Protein AF-A0A176S0H0-F1 (afdb_monomer_lite)

Foldseek 3Di:
DLDPLPPPDPPDDPVNSVVSVVVVVVVVVVVVVVVVVVVVVVVVVVVVVVVVPQQWEQDPVCAIEGNDNDAPDSYHYDAKDADDDFDPDPDDPDTQHAAWIQGDQDPVQWGFIFHFHDDPDPPDDWGTQWTFTFNPDFTKGWIWGTDPPPIDTQWIQGSVGAIEGNDPDGPDNYHYPQAWPDDPDDDDTFDDPDPDDDGDDDDDDPDPDQDWDWDWDDDPPDTPDTGTDD

pLDDT: mean 72.23, std 16.96, range [39.84, 97.06]

Sequence (230 aa):
MAASCFPPAKGQTPLDVLECLQSVLDTQQKQIDSQQKRIAELEKENQALQQKMTALTVSREGNVGIGTTKPKAKLDVVGTVQVGKTRPTTKAGSQDYEGLSIKRRDNSGRQGIFFSSDEDDSQNEYWENMLIYNSGGGSNITFVNGHPPWESEKMRITASGNVGIGTTSPKAKLHVQGGSIGSRSNGLTIQGAGTSAKCTLYVGHDGAGCTDGGTRLYTGKSLALCVICD

Radius of gyration: 38.82 Å; chains: 1; bounding box: 80×49×125 Å

Structure (mmCIF, N/CA/C/O backbone):
data_AF-A0A176S0H0-F1
#
_entry.id   AF-A0A176S0H0-F1
#
loop_
_atom_site.group_PDB
_atom_site.id
_atom_site.type_symbol
_atom_site.label_atom_id
_atom_site.label_alt_id
_atom_site.label_comp_id
_atom_site.label_asym_id
_atom_site.label_entity_id
_atom_site.label_seq_id
_atom_site.pdbx_PDB_ins_code
_atom_site.Cartn_x
_atom_site.Cartn_y
_atom_site.Cartn_z
_atom_site.occupancy
_atom_site.B_iso_or_equiv
_atom_site.auth_seq_id
_atom_site.auth_comp_id
_atom_site.auth_asym_id
_atom_site.auth_atom_id
_atom_site.pdbx_PDB_model_num
ATOM 1 N N . MET A 1 1 ? -31.254 -1.426 59.693 1.00 44.19 1 MET A N 1
ATOM 2 C CA . MET A 1 1 ? -30.477 -2.154 60.717 1.00 44.19 1 MET A CA 1
ATOM 3 C C . MET A 1 1 ? -31.189 -3.473 60.932 1.00 44.19 1 MET A C 1
ATOM 5 O O . MET A 1 1 ? -32.344 -3.441 61.332 1.00 44.19 1 MET A O 1
ATOM 9 N N . ALA A 1 2 ? -30.587 -4.593 60.525 1.00 45.84 2 ALA A N 1
ATOM 10 C CA . ALA A 1 2 ? -31.196 -5.907 60.712 1.00 45.84 2 ALA A CA 1
ATOM 11 C C . ALA A 1 2 ? -31.261 -6.183 62.218 1.00 45.84 2 ALA A C 1
ATOM 13 O O . ALA A 1 2 ? -30.220 -6.203 62.875 1.00 45.84 2 ALA A O 1
ATOM 14 N N . ALA A 1 3 ? -32.467 -6.318 62.769 1.00 56.09 3 ALA A N 1
ATOM 15 C CA . ALA A 1 3 ? -32.626 -6.831 64.119 1.00 56.09 3 ALA A CA 1
ATOM 16 C C . ALA A 1 3 ? -32.016 -8.236 64.128 1.00 56.09 3 ALA A C 1
ATOM 18 O O . ALA A 1 3 ? -32.396 -9.079 63.315 1.00 56.09 3 ALA A O 1
ATOM 19 N N . SER A 1 4 ? -31.012 -8.474 64.969 1.00 64.50 4 SER A N 1
ATOM 20 C CA . SER A 1 4 ? -30.446 -9.807 65.104 1.00 64.50 4 SER A CA 1
ATOM 21 C C . SER A 1 4 ? -31.546 -10.704 65.667 1.00 64.50 4 SER A C 1
ATOM 23 O O . SER A 1 4 ? -31.876 -10.599 66.845 1.00 64.50 4 SER A O 1
ATOM 25 N N . CYS A 1 5 ? -32.104 -11.601 64.848 1.00 64.94 5 CYS A N 1
ATOM 26 C CA . CYS A 1 5 ? -33.058 -12.632 65.289 1.00 64.94 5 CYS A CA 1
ATOM 27 C C . CYS A 1 5 ? -32.447 -13.613 66.311 1.00 64.94 5 CYS A C 1
ATOM 29 O O . CYS A 1 5 ? -33.077 -14.595 66.696 1.00 64.94 5 CYS A O 1
ATOM 31 N N . PHE A 1 6 ? -31.200 -13.368 66.722 1.00 66.81 6 PHE A N 1
ATOM 32 C CA . PHE A 1 6 ? -30.458 -14.145 67.684 1.00 66.81 6 PHE A CA 1
ATOM 33 C C . PHE A 1 6 ? -29.612 -13.236 68.593 1.00 66.81 6 PHE A C 1
ATOM 35 O O . PHE A 1 6 ? -28.925 -12.353 68.071 1.00 66.81 6 PHE A O 1
ATOM 42 N N . PRO A 1 7 ? -29.597 -13.467 69.921 1.00 67.25 7 PRO A N 1
ATOM 43 C CA . PRO A 1 7 ? -30.412 -14.444 70.657 1.00 67.25 7 PRO A CA 1
ATOM 44 C C . PRO A 1 7 ? -31.890 -14.003 70.804 1.00 67.25 7 PRO A C 1
ATOM 46 O O . PRO A 1 7 ? -32.157 -12.800 70.775 1.00 67.25 7 PRO A O 1
ATOM 49 N N . PRO A 1 8 ? -32.849 -14.939 70.982 1.00 66.69 8 PRO A N 1
ATOM 50 C CA . PRO A 1 8 ? -34.260 -14.601 71.182 1.00 66.69 8 PRO A CA 1
ATOM 51 C C . PRO A 1 8 ? -34.445 -13.743 72.439 1.00 66.69 8 PRO A C 1
ATOM 53 O O . PRO A 1 8 ? -33.886 -14.041 73.499 1.00 66.69 8 PRO A O 1
ATOM 56 N N . ALA A 1 9 ? -35.242 -12.684 72.344 1.00 74.31 9 ALA A N 1
ATOM 57 C CA . ALA A 1 9 ? -35.591 -11.854 73.490 1.00 74.31 9 ALA A CA 1
ATOM 58 C C . ALA A 1 9 ? -36.465 -12.642 74.489 1.00 74.31 9 ALA A C 1
ATOM 60 O O . ALA A 1 9 ? -37.257 -13.506 74.104 1.00 74.31 9 ALA A O 1
ATOM 61 N N . LYS A 1 10 ? -36.351 -12.343 75.795 1.00 64.06 10 LYS A N 1
ATOM 62 C CA . LYS A 1 10 ? -37.184 -12.974 76.839 1.00 64.06 10 LYS A CA 1
ATOM 63 C C . LYS A 1 10 ? -38.674 -12.777 76.517 1.00 64.06 10 LYS A C 1
ATOM 65 O O . LYS A 1 10 ? -39.142 -11.645 76.514 1.00 64.06 10 LYS A O 1
ATOM 70 N N . GLY A 1 11 ? -39.398 -13.879 76.302 1.00 70.56 11 GLY A N 1
ATOM 71 C CA . GLY A 1 11 ? -40.841 -13.884 76.023 1.00 70.56 11 GLY A CA 1
ATOM 72 C C . GLY A 1 11 ? -41.240 -14.048 74.549 1.00 70.56 11 GLY A C 1
ATOM 73 O O . GLY A 1 11 ? -42.434 -14.080 74.279 1.00 70.56 11 GLY A O 1
ATOM 74 N N . GLN A 1 12 ? -40.292 -14.177 73.610 1.00 71.31 12 GLN A N 1
ATOM 75 C CA . GLN A 1 12 ? -40.606 -14.498 72.209 1.00 71.31 12 GLN A CA 1
ATOM 76 C C . GLN A 1 12 ? -41.092 -15.943 72.055 1.00 71.31 12 GLN A C 1
ATOM 78 O O . GLN A 1 12 ? -40.480 -16.877 72.581 1.00 71.31 12 GLN A O 1
ATOM 83 N N . THR A 1 13 ? -42.180 -16.129 71.310 1.00 80.88 13 THR A N 1
ATOM 84 C CA . THR A 1 13 ? -42.686 -17.458 70.960 1.00 80.88 13 THR A CA 1
ATOM 85 C C . THR A 1 13 ? -41.852 -18.069 69.822 1.00 80.88 13 THR A C 1
ATOM 87 O O . THR A 1 13 ? -41.219 -17.339 69.055 1.00 80.88 13 THR A O 1
ATOM 90 N N . PRO A 1 14 ? -41.842 -19.405 69.653 1.00 79.88 14 PRO A N 1
ATOM 91 C CA . PRO A 1 14 ? -41.166 -20.046 68.522 1.00 79.88 14 PRO A CA 1
ATOM 92 C C . PRO A 1 14 ? -41.629 -19.535 67.147 1.00 79.88 14 PRO A C 1
ATOM 94 O O . PRO A 1 14 ? -40.838 -19.543 66.207 1.00 79.88 14 PRO A O 1
ATOM 97 N N . LEU A 1 15 ? -42.883 -19.074 67.035 1.00 84.06 15 LEU A N 1
ATOM 98 C CA . LEU A 1 15 ? -43.446 -18.506 65.809 1.00 84.06 15 LEU A CA 1
ATOM 99 C C . LEU A 1 15 ? -42.835 -17.131 65.487 1.00 84.06 15 LEU A C 1
ATOM 101 O O . LEU A 1 15 ? -42.433 -16.910 64.349 1.00 84.06 15 LEU A O 1
ATOM 105 N N . ASP A 1 16 ? -42.649 -16.269 66.495 1.00 82.00 16 ASP A N 1
ATOM 106 C CA . ASP A 1 16 ? -42.024 -14.943 66.329 1.00 82.00 16 ASP A CA 1
ATOM 107 C C . ASP A 1 16 ? -40.573 -15.050 65.827 1.00 82.00 16 ASP A C 1
ATOM 109 O O . ASP A 1 16 ? -40.106 -14.246 65.018 1.00 82.00 16 ASP A O 1
ATOM 113 N N . VAL A 1 17 ? -39.841 -16.069 66.294 1.00 82.00 17 VAL A N 1
ATOM 114 C CA . VAL A 1 17 ? -38.470 -16.350 65.837 1.00 82.00 17 VAL A CA 1
ATOM 115 C C . VAL A 1 17 ? -38.469 -16.825 64.379 1.00 82.00 17 VAL A C 1
ATOM 117 O O . VAL A 1 17 ? -37.603 -16.421 63.604 1.00 82.00 17 VAL A O 1
ATOM 120 N N . LEU A 1 18 ? -39.450 -17.644 63.988 1.00 84.12 18 LEU A N 1
ATOM 121 C CA . LEU A 1 18 ? -39.606 -18.164 62.626 1.00 84.12 18 LEU A CA 1
ATOM 122 C C . LEU A 1 18 ? -39.944 -17.049 61.625 1.00 84.12 18 LEU A C 1
ATOM 124 O O . LEU A 1 18 ? -39.313 -16.963 60.573 1.00 84.12 18 LEU A O 1
ATOM 128 N N . GLU A 1 19 ? -40.862 -16.148 61.980 1.00 86.56 19 GLU A N 1
ATOM 129 C CA . GLU A 1 19 ? -41.194 -14.966 61.174 1.00 86.56 19 GLU A CA 1
ATOM 130 C C . GLU A 1 19 ? -40.000 -14.004 61.047 1.00 86.56 19 GLU A C 1
ATOM 132 O O . GLU A 1 19 ? -39.732 -13.476 59.963 1.00 86.56 19 GLU A O 1
ATOM 137 N N . CYS A 1 20 ? -39.220 -13.829 62.122 1.00 84.12 20 CYS A N 1
ATOM 138 C CA . CYS A 1 20 ? -37.987 -13.038 62.091 1.00 84.12 20 CYS A CA 1
ATOM 139 C C . CYS A 1 20 ? -36.955 -13.635 61.121 1.00 84.12 20 CYS A C 1
ATOM 141 O O . CYS A 1 20 ? -36.403 -12.920 60.281 1.00 84.12 20 CYS A O 1
ATOM 143 N N . LEU A 1 21 ? -36.709 -14.948 61.194 1.00 85.62 21 LEU A N 1
ATOM 144 C CA . LEU A 1 21 ? -35.781 -15.640 60.295 1.00 85.62 21 LEU A CA 1
ATOM 145 C C . LEU A 1 21 ? -36.239 -15.573 58.833 1.00 85.62 21 LEU A C 1
ATOM 147 O O . LEU A 1 21 ? -35.407 -15.337 57.958 1.00 85.62 21 LEU A O 1
ATOM 151 N N . GLN A 1 22 ? -37.543 -15.712 58.572 1.00 89.62 22 GLN A N 1
ATOM 152 C CA . GLN A 1 22 ? -38.112 -15.574 57.230 1.00 89.62 22 GLN A CA 1
ATOM 153 C C . GLN A 1 22 ? -37.879 -14.163 56.667 1.00 89.62 22 GLN A C 1
ATOM 155 O O . GLN A 1 22 ? -37.403 -14.016 55.547 1.00 89.62 22 GLN A O 1
ATOM 160 N N . SER A 1 23 ? -38.102 -13.122 57.474 1.00 88.62 23 SER A N 1
ATOM 161 C CA . SER A 1 23 ? -37.820 -11.728 57.099 1.00 88.62 23 SER A CA 1
ATOM 162 C C . SER A 1 23 ? -36.335 -11.480 56.780 1.00 88.62 23 SER A C 1
ATOM 164 O O . SER A 1 23 ? -35.997 -10.760 55.830 1.00 88.62 23 SER A O 1
ATOM 166 N N . VAL A 1 24 ? -35.420 -12.107 57.531 1.00 89.31 24 VAL A N 1
ATOM 167 C CA . VAL A 1 24 ? -33.974 -12.050 57.254 1.00 89.31 24 VAL A CA 1
ATOM 168 C C . VAL A 1 24 ? -33.631 -12.774 55.951 1.00 89.31 24 VAL A C 1
ATOM 170 O O . VAL A 1 24 ? -32.893 -12.210 55.142 1.00 89.31 24 VAL A O 1
ATOM 173 N N . LEU A 1 25 ? -34.183 -13.967 55.715 1.00 90.62 25 LEU A N 1
ATOM 174 C CA . LEU A 1 25 ? -34.020 -14.725 54.468 1.00 90.62 25 LEU A CA 1
ATOM 175 C C . LEU A 1 25 ? -34.529 -13.936 53.257 1.00 90.62 25 LEU A C 1
ATOM 177 O O . LEU A 1 25 ? -33.804 -13.795 52.275 1.00 90.62 25 LEU A O 1
ATOM 181 N N . ASP A 1 26 ? -35.712 -13.331 53.352 1.00 92.56 26 ASP A N 1
ATOM 182 C CA . ASP A 1 26 ? -36.288 -12.506 52.285 1.00 92.56 26 ASP A CA 1
ATOM 183 C C . ASP A 1 26 ? -35.425 -11.264 52.005 1.00 92.56 26 ASP A C 1
ATOM 185 O O . ASP A 1 26 ? -35.249 -10.845 50.857 1.00 92.56 26 ASP A O 1
ATOM 189 N N . THR A 1 27 ? -34.848 -10.668 53.054 1.00 91.69 27 THR A N 1
ATOM 190 C CA . THR A 1 27 ? -33.920 -9.537 52.922 1.00 91.69 27 THR A CA 1
ATOM 191 C C . THR A 1 27 ? -32.614 -9.966 52.254 1.00 91.69 27 THR A C 1
ATOM 193 O O . THR A 1 27 ? -32.116 -9.253 51.380 1.00 91.69 27 THR A O 1
ATOM 196 N N . GLN A 1 28 ? -32.069 -11.129 52.620 1.00 93.94 28 GLN A N 1
ATOM 197 C CA . GLN A 1 28 ? -30.874 -11.691 51.988 1.00 93.94 28 GLN A CA 1
ATOM 198 C C . GLN A 1 28 ? -31.127 -12.043 50.522 1.00 93.94 28 GLN A C 1
ATOM 200 O O . GLN A 1 28 ? -30.306 -11.703 49.674 1.00 93.94 28 GLN A O 1
ATOM 205 N N . GLN A 1 29 ? -32.282 -12.626 50.198 1.00 94.81 29 GLN A N 1
ATOM 206 C CA . GLN A 1 29 ? -32.650 -12.934 48.819 1.00 94.81 29 GLN A CA 1
ATOM 207 C C . GLN A 1 29 ? -32.729 -11.659 47.973 1.00 94.81 29 GLN A C 1
ATOM 209 O O . GLN A 1 29 ? -32.103 -11.579 46.920 1.00 94.81 29 GLN A O 1
ATOM 214 N N . LYS A 1 30 ? -33.374 -10.600 48.484 1.00 95.12 30 LYS A N 1
ATOM 215 C CA . LYS A 1 30 ? -33.401 -9.287 47.812 1.00 95.12 30 LYS A CA 1
ATOM 216 C C . LYS A 1 30 ? -32.004 -8.695 47.610 1.00 95.12 30 LYS A C 1
ATOM 218 O O . LYS A 1 30 ? -31.757 -8.032 46.601 1.00 95.12 30 LYS A O 1
ATOM 223 N N . GLN A 1 31 ? -31.089 -8.898 48.559 1.00 95.69 31 GLN A N 1
ATOM 224 C CA . GLN A 1 31 ? -29.698 -8.469 48.411 1.00 95.69 31 GLN A CA 1
ATOM 225 C C . GLN A 1 31 ? -28.969 -9.266 47.326 1.00 95.69 31 GLN A C 1
ATOM 227 O O . GLN A 1 31 ? -28.267 -8.659 46.518 1.00 95.69 31 GLN A O 1
ATOM 232 N N . ILE A 1 32 ? -29.170 -10.584 47.272 1.00 96.19 32 ILE A N 1
ATOM 233 C CA . ILE A 1 32 ? -28.600 -11.463 46.245 1.00 96.19 32 ILE A CA 1
ATOM 234 C C . ILE A 1 32 ? -29.115 -11.062 44.859 1.00 96.19 32 ILE A C 1
ATOM 236 O O . ILE A 1 32 ? -28.309 -10.836 43.958 1.00 96.19 32 ILE A O 1
ATOM 240 N N . ASP A 1 33 ? -30.424 -10.868 44.702 1.00 96.38 33 ASP A N 1
ATOM 241 C CA . ASP A 1 33 ? -31.035 -10.476 43.426 1.00 96.38 33 ASP A CA 1
ATOM 242 C C . ASP A 1 33 ? -30.505 -9.109 42.949 1.00 96.38 33 ASP A C 1
ATOM 244 O O . ASP A 1 33 ? -30.188 -8.904 41.774 1.00 96.38 33 ASP A O 1
ATOM 248 N N . SER A 1 34 ? -30.338 -8.165 43.883 1.00 96.88 34 SER A N 1
ATOM 249 C CA . SER A 1 34 ? -29.740 -6.853 43.610 1.00 96.88 34 SER A CA 1
ATOM 250 C C . SER A 1 34 ? -28.273 -6.962 43.178 1.00 96.88 34 SER A C 1
ATOM 252 O O . SER A 1 34 ? -27.847 -6.302 42.225 1.00 96.88 34 SER A O 1
ATOM 254 N N . GLN A 1 35 ? -27.489 -7.825 43.831 1.00 96.81 35 GLN A N 1
ATOM 255 C CA . GLN A 1 35 ? -26.098 -8.078 43.454 1.00 96.81 35 GLN A CA 1
ATOM 256 C C . GLN A 1 35 ? -25.990 -8.733 42.075 1.00 96.81 35 GLN A C 1
ATOM 258 O O . GLN A 1 35 ? -25.175 -8.293 41.266 1.00 96.81 35 GLN A O 1
ATOM 263 N N . GLN A 1 36 ? -26.840 -9.714 41.769 1.00 96.88 36 GLN A N 1
ATOM 264 C CA . GLN A 1 36 ? -26.880 -10.363 40.456 1.00 96.88 36 GLN A CA 1
ATOM 265 C C . GLN A 1 36 ? -27.190 -9.362 39.340 1.00 96.88 36 GLN A C 1
ATOM 267 O O . GLN A 1 36 ? -26.530 -9.369 38.301 1.00 96.88 36 GLN A O 1
ATOM 272 N N . LYS A 1 37 ? -28.128 -8.435 39.575 1.00 97.00 37 LYS A N 1
ATOM 273 C CA . LYS A 1 37 ? -28.440 -7.372 38.614 1.00 97.00 37 LYS A CA 1
ATOM 274 C C . LYS A 1 37 ? -27.245 -6.448 38.359 1.00 97.00 37 LYS A C 1
ATOM 276 O O . LYS A 1 37 ? -26.962 -6.129 37.208 1.00 97.00 37 LYS A O 1
ATOM 281 N N . ARG A 1 38 ? -26.516 -6.064 39.415 1.00 97.06 38 ARG A N 1
ATOM 282 C CA . ARG A 1 38 ? -25.292 -5.249 39.294 1.00 97.06 38 ARG A CA 1
ATOM 283 C C . ARG A 1 38 ? -24.184 -5.981 38.540 1.00 97.06 38 ARG A C 1
ATOM 285 O O . ARG A 1 38 ? -23.489 -5.356 37.750 1.00 97.06 38 ARG A O 1
ATOM 292 N N . ILE A 1 39 ? -24.022 -7.286 38.763 1.00 96.62 39 ILE A N 1
ATOM 293 C CA . ILE A 1 39 ? -23.039 -8.105 38.038 1.00 96.62 39 ILE A CA 1
ATOM 294 C C . ILE A 1 39 ? -23.378 -8.138 36.545 1.00 96.62 39 ILE A C 1
ATOM 296 O O . ILE A 1 39 ? -22.509 -7.846 35.729 1.00 96.62 39 ILE A O 1
ATOM 300 N N . ALA A 1 40 ? -24.639 -8.391 36.187 1.00 96.56 40 ALA A N 1
ATOM 301 C CA . ALA A 1 40 ? -25.074 -8.411 34.789 1.00 96.56 40 ALA A CA 1
ATOM 302 C C . ALA A 1 40 ? -24.855 -7.058 34.079 1.00 96.56 40 ALA A C 1
ATOM 304 O O . ALA A 1 40 ? -24.500 -7.009 32.900 1.00 96.56 40 ALA A O 1
ATOM 305 N N . GLU A 1 41 ? -25.043 -5.947 34.794 1.00 96.25 41 GLU A N 1
ATOM 306 C CA . GLU A 1 41 ? -24.786 -4.603 34.270 1.00 96.25 41 GLU A CA 1
ATOM 307 C C . GLU A 1 41 ? -23.285 -4.340 34.074 1.00 96.25 41 GLU A C 1
ATOM 309 O O . GLU A 1 41 ? -22.877 -3.918 32.992 1.00 96.25 41 GLU A O 1
ATOM 314 N N . LEU A 1 42 ? -22.452 -4.692 35.060 1.00 94.25 42 LEU A N 1
ATOM 315 C CA . LEU A 1 42 ? -20.991 -4.590 34.965 1.00 94.25 42 LEU A CA 1
ATOM 316 C C . LEU A 1 42 ? -20.413 -5.461 33.840 1.00 94.25 42 LEU A C 1
ATOM 318 O O . LEU A 1 42 ? -19.465 -5.058 33.165 1.00 94.25 42 LEU A O 1
ATOM 322 N N . GLU A 1 43 ? -20.973 -6.647 33.602 1.00 95.00 43 GLU A N 1
ATOM 323 C CA . GLU A 1 43 ? -20.583 -7.504 32.478 1.00 95.00 43 GLU A CA 1
ATOM 324 C C . GLU A 1 43 ? -20.894 -6.842 31.130 1.00 95.00 43 GLU A C 1
ATOM 326 O O . GLU A 1 43 ? -20.050 -6.844 30.227 1.00 95.00 43 GLU A O 1
ATOM 331 N N . LYS A 1 44 ? -22.064 -6.205 31.004 1.00 92.81 44 LYS A N 1
ATOM 332 C CA . LYS A 1 44 ? -22.451 -5.453 29.804 1.00 92.81 44 LYS A CA 1
ATOM 333 C C . LYS A 1 44 ? -21.566 -4.221 29.586 1.00 92.81 44 LYS A C 1
ATOM 335 O O . LYS A 1 44 ? -21.150 -3.959 28.456 1.00 92.81 44 LYS A O 1
ATOM 340 N N . GLU A 1 45 ? -21.248 -3.477 30.645 1.00 90.75 45 GLU A N 1
ATOM 341 C CA . GLU A 1 45 ? -20.334 -2.331 30.577 1.00 90.75 45 GLU A CA 1
ATOM 342 C C . GLU A 1 45 ? -18.921 -2.752 30.171 1.00 90.75 45 GLU A C 1
ATOM 344 O O . GLU A 1 45 ? -18.330 -2.134 29.286 1.00 90.75 45 GLU A O 1
ATOM 349 N N . ASN A 1 46 ? -18.398 -3.843 30.736 1.00 86.44 46 ASN A N 1
ATOM 350 C CA . ASN A 1 46 ? -17.094 -4.383 30.357 1.00 86.44 46 ASN A CA 1
ATOM 351 C C . ASN A 1 46 ? -17.044 -4.789 28.878 1.00 86.44 46 ASN A C 1
ATOM 353 O O . ASN A 1 46 ? -16.058 -4.502 28.199 1.00 86.44 46 ASN A O 1
ATOM 357 N N . GLN A 1 47 ? -18.107 -5.395 28.343 1.00 84.38 47 GLN A N 1
ATOM 358 C CA . GLN A 1 47 ? -18.195 -5.695 26.909 1.00 84.38 47 GLN A CA 1
ATOM 359 C C . GLN A 1 47 ? -18.197 -4.418 26.053 1.00 84.38 47 GLN A C 1
ATOM 361 O O . GLN A 1 47 ? -17.499 -4.350 25.040 1.00 84.38 47 GLN A O 1
ATOM 366 N N . ALA A 1 48 ? -18.928 -3.380 26.467 1.00 81.88 48 ALA A N 1
ATOM 367 C CA . ALA A 1 48 ? -18.945 -2.095 25.767 1.00 81.88 48 ALA A CA 1
ATOM 368 C C . ALA A 1 48 ? -17.583 -1.376 25.829 1.00 81.88 48 ALA A C 1
ATOM 370 O O . ALA A 1 48 ? -17.150 -0.771 24.847 1.00 81.88 48 ALA A O 1
ATOM 371 N N . LEU A 1 49 ? -16.874 -1.466 26.958 1.00 80.44 49 LEU A N 1
ATOM 372 C CA . LEU A 1 49 ? -15.518 -0.938 27.113 1.00 80.44 49 LEU A CA 1
ATOM 373 C C . LEU A 1 49 ? -14.509 -1.689 26.239 1.00 80.44 49 LEU A C 1
ATOM 375 O O . LEU A 1 49 ? -13.678 -1.050 25.599 1.00 80.44 49 LEU A O 1
ATOM 379 N N . GLN A 1 50 ? -14.626 -3.014 26.124 1.00 72.81 50 GLN A N 1
ATOM 380 C CA . GLN A 1 50 ? -13.809 -3.805 25.198 1.00 72.81 50 GLN A CA 1
ATOM 381 C C . GLN A 1 50 ? -14.029 -3.401 23.734 1.00 72.81 50 GLN A C 1
ATOM 383 O O . GLN A 1 50 ? -13.078 -3.384 22.959 1.00 72.81 50 GLN A O 1
ATOM 388 N N . GLN A 1 51 ? -15.249 -3.008 23.353 1.00 68.06 51 GLN A N 1
ATOM 389 C CA . GLN A 1 51 ? -15.518 -2.457 22.018 1.00 68.06 51 GLN A CA 1
ATOM 390 C C . GLN A 1 51 ? -14.934 -1.046 21.838 1.00 68.06 51 GLN A C 1
ATOM 392 O O . GLN A 1 51 ? -14.455 -0.701 20.757 1.00 68.06 51 GLN A O 1
ATOM 397 N N . LYS A 1 52 ? -14.926 -0.225 22.896 1.00 69.69 52 LYS A N 1
ATOM 398 C CA . LYS A 1 52 ? -14.313 1.115 22.874 1.00 69.69 52 LYS A CA 1
ATOM 399 C C . LYS A 1 52 ? -12.778 1.069 22.850 1.00 69.69 52 LYS A C 1
ATOM 401 O O . LYS A 1 52 ? -12.160 1.970 22.290 1.00 69.69 52 LYS A O 1
ATOM 406 N N . MET A 1 53 ? -12.154 0.014 23.374 1.00 64.62 53 MET A N 1
ATOM 407 C CA . MET A 1 53 ? -10.700 -0.187 23.379 1.00 64.62 53 MET A CA 1
ATOM 408 C C . MET A 1 53 ? -10.215 -0.919 22.113 1.00 64.62 53 MET A C 1
ATOM 410 O O . MET A 1 53 ? -9.563 -1.952 22.186 1.00 64.62 53 MET A O 1
ATOM 414 N N . THR A 1 54 ? -10.516 -0.388 20.923 1.00 68.31 54 THR A N 1
ATOM 415 C CA . THR A 1 54 ? -10.068 -0.990 19.642 1.00 68.31 54 THR A CA 1
ATOM 416 C C . THR A 1 54 ? -8.791 -0.333 19.087 1.00 68.31 54 THR A C 1
ATOM 418 O O . THR A 1 54 ? -8.391 -0.581 17.954 1.00 68.31 54 THR A O 1
ATOM 421 N N . ALA A 1 55 ? -8.114 0.513 19.870 1.00 74.31 55 ALA A N 1
ATOM 422 C CA . ALA A 1 55 ? -6.895 1.185 19.417 1.00 74.31 55 ALA A CA 1
ATOM 423 C C . ALA A 1 55 ? -5.668 0.257 19.443 1.00 74.31 55 ALA A C 1
ATOM 425 O O . ALA A 1 55 ? -4.970 0.158 18.439 1.00 74.31 55 ALA A O 1
ATOM 426 N N . LEU A 1 56 ? -5.433 -0.451 20.555 1.00 88.81 56 LEU A N 1
ATOM 427 C CA . LEU A 1 56 ? -4.299 -1.359 20.750 1.00 88.81 56 LEU A CA 1
ATOM 428 C C . LEU A 1 56 ? -4.767 -2.618 21.492 1.00 88.81 56 LEU A C 1
ATOM 430 O O . LEU A 1 56 ? -5.282 -2.530 22.603 1.00 88.81 56 LEU A O 1
ATOM 434 N N . THR A 1 57 ? -4.560 -3.786 20.892 1.00 87.69 57 THR A N 1
ATOM 435 C CA . THR A 1 57 ? -4.857 -5.106 21.459 1.00 87.69 57 THR A CA 1
ATOM 436 C C . THR A 1 57 ? -3.563 -5.896 21.592 1.00 87.69 57 THR A C 1
ATOM 438 O O . THR A 1 57 ? -2.785 -5.960 20.649 1.00 87.69 57 THR A O 1
ATOM 441 N N . VAL A 1 58 ? -3.341 -6.559 22.726 1.00 92.25 58 VAL A N 1
ATOM 442 C CA . VAL A 1 58 ? -2.266 -7.551 22.872 1.00 92.25 58 VAL A CA 1
ATOM 443 C C . VAL A 1 58 ? -2.908 -8.898 23.177 1.00 92.25 58 VAL A C 1
ATOM 445 O O . VAL A 1 58 ? -3.616 -9.053 24.169 1.00 92.25 58 VAL A O 1
ATOM 448 N N . SER A 1 59 ? -2.711 -9.869 22.289 1.00 88.94 59 SER A N 1
ATOM 449 C CA . SER A 1 59 ? -3.230 -11.229 22.462 1.00 88.94 59 SER A CA 1
ATOM 450 C C . SER A 1 59 ? -2.422 -12.012 23.501 1.00 88.94 59 SER A C 1
ATOM 452 O O . SER A 1 59 ? -1.259 -11.708 23.768 1.00 88.94 59 SER A O 1
ATOM 454 N N . ARG A 1 60 ? -3.009 -13.090 24.036 1.00 89.69 60 ARG A N 1
ATOM 455 C CA . ARG A 1 60 ? -2.326 -14.000 24.977 1.00 89.69 60 ARG A CA 1
ATOM 456 C C . ARG A 1 60 ? -1.100 -14.699 24.371 1.00 89.69 60 ARG A C 1
ATOM 458 O O . ARG A 1 60 ? -0.237 -15.151 25.108 1.00 89.69 60 ARG A O 1
ATOM 465 N N . GLU A 1 61 ? -1.010 -14.753 23.045 1.00 91.44 61 GLU A N 1
ATOM 466 C CA . GLU A 1 61 ? 0.119 -15.315 22.290 1.00 91.44 61 GLU A CA 1
ATOM 467 C C . GLU A 1 61 ? 1.227 -14.278 22.004 1.00 91.44 61 GLU A C 1
ATOM 469 O O . GLU A 1 61 ? 2.198 -14.559 21.293 1.00 91.44 61 GLU A O 1
ATOM 474 N N . GLY A 1 62 ? 1.077 -13.052 22.519 1.00 91.69 62 GLY A N 1
ATOM 475 C CA . GLY A 1 62 ? 2.033 -11.957 22.348 1.00 91.69 62 GLY A CA 1
ATOM 476 C C . GLY A 1 62 ? 1.927 -11.213 21.014 1.00 91.69 62 GLY A C 1
ATOM 477 O O . GLY A 1 62 ? 2.812 -10.430 20.689 1.00 91.69 62 GLY A O 1
ATOM 478 N N . ASN A 1 63 ? 0.879 -11.448 20.219 1.00 94.44 63 ASN A N 1
ATOM 479 C CA . ASN A 1 63 ? 0.623 -10.674 18.998 1.00 94.44 63 ASN A CA 1
ATOM 480 C C . ASN A 1 63 ? -0.008 -9.319 19.346 1.00 94.44 63 ASN A C 1
ATOM 482 O O . ASN A 1 63 ? -0.930 -9.278 20.167 1.00 94.44 63 ASN A O 1
ATOM 486 N N . VAL A 1 64 ? 0.441 -8.247 18.695 1.00 94.75 64 VAL A N 1
ATOM 487 C CA . VAL A 1 64 ? -0.040 -6.873 18.887 1.00 94.75 64 VAL A CA 1
ATOM 488 C C . VAL A 1 64 ? -0.925 -6.464 17.707 1.00 94.75 64 VAL A C 1
ATOM 490 O O . VAL A 1 64 ? -0.504 -6.527 16.557 1.00 94.75 64 VAL A O 1
ATOM 493 N N . GLY A 1 65 ? -2.159 -6.051 17.983 1.00 92.12 65 GLY A N 1
ATOM 494 C CA . GLY A 1 65 ? -3.106 -5.499 17.019 1.00 92.12 65 GLY A CA 1
ATOM 495 C C . GLY A 1 65 ? -3.279 -3.995 17.216 1.00 92.12 65 GLY A C 1
ATOM 496 O O . GLY A 1 65 ? -3.549 -3.570 18.335 1.00 92.12 65 GLY A O 1
ATOM 497 N N . ILE A 1 66 ? -3.171 -3.183 16.165 1.00 91.19 66 ILE A N 1
ATOM 498 C CA . ILE A 1 66 ? -3.540 -1.756 16.193 1.00 91.19 66 ILE A CA 1
ATOM 499 C C . ILE A 1 66 ? -4.736 -1.569 15.260 1.00 91.19 66 ILE A C 1
ATOM 501 O O . ILE A 1 66 ? -4.657 -1.907 14.081 1.00 91.19 66 ILE A O 1
ATOM 505 N N . GLY A 1 67 ? -5.871 -1.097 15.778 1.00 87.06 67 GLY A N 1
ATOM 506 C CA . GLY A 1 67 ? -7.119 -1.021 15.002 1.00 87.06 67 GLY A CA 1
ATOM 507 C C . GLY A 1 67 ? -7.800 -2.376 14.736 1.00 87.06 67 GLY A C 1
ATOM 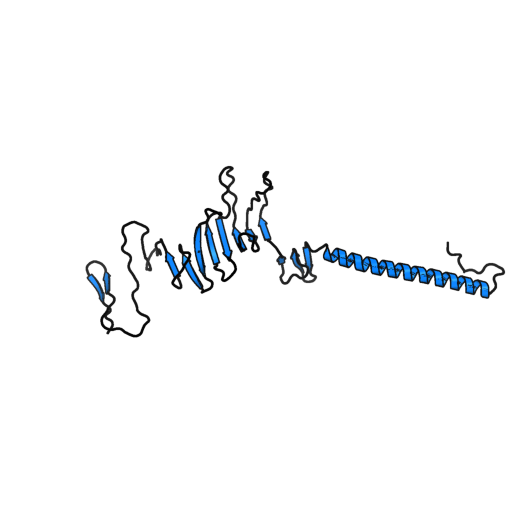508 O O . GLY A 1 67 ? -8.743 -2.444 13.951 1.00 87.06 67 GLY A O 1
ATOM 509 N N . THR A 1 68 ? -7.342 -3.464 15.369 1.00 86.81 68 THR A N 1
ATOM 510 C CA . THR A 1 68 ? -7.944 -4.808 15.289 1.00 86.81 68 THR A CA 1
ATOM 511 C C . THR A 1 68 ? -7.881 -5.526 16.633 1.00 86.81 68 THR A C 1
ATOM 513 O O . THR A 1 68 ? -6.891 -5.425 17.356 1.00 86.81 68 THR A O 1
ATOM 516 N N . THR A 1 69 ? -8.930 -6.288 16.953 1.00 86.75 69 THR A N 1
ATOM 517 C CA . THR A 1 69 ? -9.021 -7.118 18.169 1.00 86.75 69 THR A CA 1
ATOM 518 C C . THR A 1 69 ? -8.589 -8.568 17.949 1.00 86.75 69 THR A C 1
ATOM 520 O O . THR A 1 69 ? -8.466 -9.333 18.904 1.00 86.75 69 THR A O 1
ATOM 523 N N . LYS A 1 70 ? -8.354 -8.974 16.695 1.00 89.38 70 LYS A N 1
ATOM 524 C CA . LYS A 1 70 ? -7.967 -10.343 16.321 1.00 89.38 70 LYS A CA 1
ATOM 525 C C . LYS A 1 70 ? -6.722 -10.310 15.427 1.00 89.38 70 LYS A C 1
ATOM 527 O O . LYS A 1 70 ? -6.859 -10.534 14.223 1.00 89.38 70 LYS A O 1
ATOM 532 N N . PRO A 1 71 ? -5.534 -9.998 15.984 1.00 92.81 71 PRO A N 1
ATOM 533 C CA . PRO A 1 71 ? -4.309 -9.913 15.198 1.00 92.81 71 PRO A CA 1
ATOM 534 C C . PRO A 1 71 ? -3.966 -11.272 14.578 1.00 92.81 71 PRO A C 1
ATOM 536 O O . PRO A 1 71 ? -3.864 -12.273 15.290 1.00 92.81 71 PRO A O 1
ATOM 539 N N . LYS A 1 72 ? -3.787 -11.308 13.253 1.00 91.50 72 LYS A N 1
ATOM 540 C CA . LYS A 1 72 ? -3.448 -12.536 12.500 1.00 91.50 72 LYS A CA 1
ATOM 541 C C . LYS A 1 72 ? -1.943 -12.766 12.332 1.00 91.50 72 LYS A C 1
ATOM 543 O O . LYS A 1 72 ? -1.532 -13.804 11.822 1.00 91.50 72 LYS A O 1
ATOM 548 N N . ALA A 1 73 ? -1.130 -11.800 12.746 1.00 93.31 73 ALA A N 1
ATOM 549 C CA . ALA A 1 73 ? 0.327 -11.835 12.720 1.00 93.31 73 ALA A CA 1
ATOM 550 C C . ALA A 1 73 ? 0.883 -11.193 14.000 1.00 93.31 73 ALA A C 1
ATOM 552 O O . ALA A 1 73 ? 0.137 -10.570 14.754 1.00 93.31 73 ALA A O 1
ATOM 553 N N . LYS A 1 74 ? 2.197 -11.318 14.240 1.00 93.62 74 LYS A N 1
ATOM 554 C CA . LYS A 1 74 ? 2.863 -10.756 15.434 1.00 93.62 74 LYS A CA 1
ATOM 555 C C . LYS A 1 74 ? 2.611 -9.256 15.617 1.00 93.62 74 LYS A C 1
ATOM 557 O O . LYS A 1 74 ? 2.470 -8.812 16.752 1.00 93.62 74 LYS A O 1
ATOM 562 N N . LEU A 1 75 ? 2.504 -8.516 14.516 1.00 93.12 75 LEU A N 1
ATOM 563 C CA . LEU A 1 75 ? 2.009 -7.146 14.477 1.00 93.12 75 LEU A CA 1
ATOM 564 C C . LEU A 1 75 ? 0.980 -7.043 13.343 1.00 93.12 75 LEU A C 1
ATOM 566 O O . LEU A 1 75 ? 1.329 -7.267 12.186 1.00 93.12 75 LEU A O 1
ATOM 570 N N . ASP A 1 76 ? -0.273 -6.742 13.678 1.00 90.44 76 ASP A N 1
ATOM 571 C CA . ASP A 1 76 ? -1.378 -6.578 12.725 1.00 90.44 76 ASP A CA 1
ATOM 572 C C . ASP A 1 76 ? -1.971 -5.174 12.879 1.00 90.44 76 ASP A C 1
ATOM 574 O O . ASP A 1 76 ? -2.557 -4.842 13.910 1.00 90.44 76 ASP A O 1
ATOM 578 N N . VAL A 1 77 ? -1.770 -4.320 11.878 1.00 90.31 77 VAL A N 1
ATOM 579 C CA . VAL A 1 77 ? -2.221 -2.927 11.913 1.00 90.31 77 VAL A CA 1
ATOM 580 C C . VAL A 1 77 ? -3.273 -2.714 10.840 1.00 90.31 77 VAL A C 1
ATOM 582 O O . VAL A 1 77 ? -2.992 -2.788 9.645 1.00 90.31 77 VAL A O 1
ATOM 585 N N . VAL A 1 78 ? -4.492 -2.396 11.267 1.00 85.50 78 VAL A N 1
ATOM 586 C CA . VAL A 1 78 ? -5.560 -1.962 10.369 1.00 85.50 78 VAL A CA 1
ATOM 587 C C . VAL A 1 78 ? -5.459 -0.450 10.212 1.00 85.50 78 VAL A C 1
ATOM 589 O O . VAL A 1 78 ? -5.947 0.311 11.042 1.00 85.50 78 VAL A O 1
ATOM 592 N N . GLY A 1 79 ? -4.820 -0.010 9.130 1.00 82.50 79 GLY A N 1
ATOM 593 C CA . GLY A 1 79 ? -4.650 1.407 8.823 1.00 82.50 79 GLY A CA 1
ATOM 594 C C . GLY A 1 79 ? -3.299 1.704 8.187 1.00 82.50 79 GLY A C 1
ATOM 595 O O . GLY A 1 79 ? -2.658 0.823 7.620 1.00 82.50 79 GLY A O 1
ATOM 596 N N . THR A 1 80 ? -2.893 2.966 8.271 1.00 74.94 80 THR A N 1
ATOM 597 C CA . THR A 1 80 ? -1.565 3.417 7.851 1.00 74.94 80 THR A CA 1
ATOM 598 C C . THR A 1 80 ? -0.564 3.169 8.974 1.00 74.94 80 THR A C 1
ATOM 600 O O . THR A 1 80 ? -0.847 3.478 10.130 1.00 74.94 80 THR A O 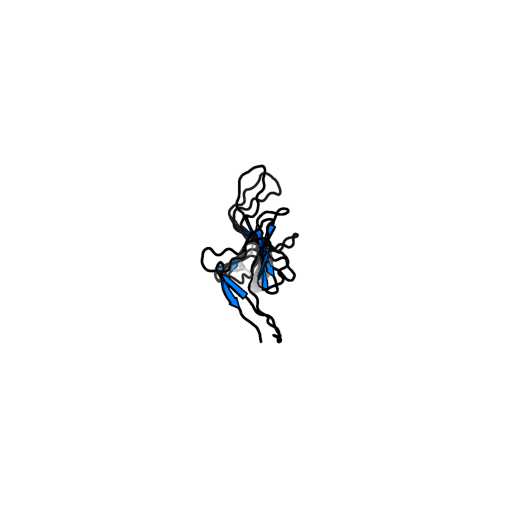1
ATOM 603 N N . VAL A 1 81 ? 0.616 2.652 8.633 1.00 81.69 81 VAL A N 1
ATOM 604 C CA . VAL A 1 81 ? 1.756 2.560 9.554 1.00 81.69 81 VAL A CA 1
ATOM 605 C C . VAL A 1 81 ? 2.760 3.636 9.171 1.00 81.69 81 VAL A C 1
ATOM 607 O O . VAL A 1 81 ? 3.173 3.717 8.014 1.00 81.69 81 VAL A O 1
ATOM 610 N N . GLN A 1 82 ? 3.151 4.458 10.139 1.00 75.06 82 GLN A N 1
ATOM 611 C CA . GLN A 1 82 ? 4.172 5.484 9.972 1.00 75.06 82 GLN A CA 1
ATOM 612 C C . GLN A 1 82 ? 5.331 5.188 10.924 1.00 75.06 82 GLN A C 1
ATOM 614 O O . GLN A 1 82 ? 5.124 5.035 12.126 1.00 75.06 82 GLN A O 1
ATOM 619 N N . VAL A 1 83 ? 6.542 5.090 10.378 1.00 78.50 83 VAL A N 1
ATOM 620 C CA . VAL A 1 83 ? 7.771 4.809 11.125 1.00 78.50 83 VAL A CA 1
ATOM 621 C C . VAL A 1 83 ? 8.762 5.942 10.871 1.00 78.50 83 VAL A C 1
ATOM 623 O O . VAL A 1 83 ? 9.350 6.019 9.793 1.00 78.50 83 VAL A O 1
ATOM 626 N N . GLY A 1 84 ? 8.933 6.813 11.871 1.00 71.94 84 GLY A N 1
ATOM 627 C CA . GLY A 1 84 ? 9.850 7.954 11.841 1.00 71.94 84 GLY A CA 1
ATOM 628 C C . GLY A 1 84 ? 9.286 9.186 12.558 1.00 71.94 84 GLY A C 1
ATOM 629 O O . GLY A 1 84 ? 8.361 9.059 13.364 1.00 71.94 84 GLY A O 1
ATOM 630 N N . LYS A 1 85 ? 9.858 10.374 12.328 1.00 60.41 85 LYS A N 1
ATOM 631 C CA . LYS A 1 85 ? 9.424 11.605 13.013 1.00 60.41 85 LYS A CA 1
ATOM 632 C C . LYS A 1 85 ? 8.187 12.194 12.329 1.00 60.41 85 LYS A C 1
ATOM 634 O O . LYS A 1 85 ? 8.092 12.206 11.108 1.00 60.41 85 LYS A O 1
ATOM 639 N N . THR A 1 86 ? 7.250 12.695 13.135 1.00 57.88 86 THR A N 1
ATOM 640 C CA . THR A 1 86 ? 6.225 13.655 12.694 1.00 57.88 86 THR A CA 1
ATOM 641 C C . THR A 1 86 ? 6.654 15.005 13.247 1.00 57.88 86 THR A C 1
ATOM 643 O O . THR A 1 86 ? 6.658 15.178 14.468 1.00 57.88 86 THR A O 1
ATOM 646 N N . ARG A 1 87 ? 7.065 15.945 12.395 1.00 57.44 87 ARG A N 1
ATOM 647 C CA . ARG A 1 87 ? 7.249 17.333 12.834 1.00 57.44 87 ARG A CA 1
ATOM 648 C C . ARG A 1 87 ? 5.856 17.973 12.905 1.00 57.44 87 ARG A C 1
ATOM 650 O O . ARG A 1 87 ? 5.137 17.942 11.908 1.00 57.44 87 ARG A O 1
ATOM 657 N N . PRO A 1 88 ? 5.420 18.529 14.051 1.00 51.72 88 PRO A N 1
ATOM 658 C CA . PRO A 1 88 ? 4.249 19.391 14.069 1.00 51.72 88 PRO A CA 1
ATOM 659 C C . PRO A 1 88 ? 4.621 20.642 13.275 1.00 51.72 88 PRO A C 1
ATOM 661 O O . PRO A 1 88 ? 5.338 21.509 13.774 1.00 51.72 88 PRO A O 1
ATOM 664 N N . THR A 1 89 ? 4.202 20.718 12.017 1.00 54.47 89 THR A N 1
ATOM 665 C CA . THR A 1 89 ? 4.387 21.947 11.253 1.00 54.47 89 THR A CA 1
ATOM 666 C C . THR A 1 89 ? 3.439 23.006 11.810 1.00 54.47 89 THR A C 1
ATOM 668 O O . THR A 1 89 ? 2.340 22.719 12.291 1.00 54.47 89 THR A O 1
ATOM 671 N N . THR A 1 90 ? 3.851 24.267 11.752 1.00 50.59 90 THR A N 1
ATOM 672 C CA . THR A 1 90 ? 3.004 25.408 12.125 1.00 50.59 90 THR A CA 1
ATOM 673 C C . THR A 1 90 ? 1.880 25.665 11.109 1.00 50.59 90 THR A C 1
ATOM 675 O O . THR A 1 90 ? 1.063 26.563 11.315 1.00 50.59 90 THR A O 1
ATOM 678 N N . LYS A 1 91 ? 1.796 24.874 10.027 1.00 51.34 91 LYS A N 1
ATOM 679 C CA . LYS A 1 91 ? 0.730 24.923 9.022 1.00 51.34 91 LYS A CA 1
ATOM 680 C C . LYS A 1 91 ? -0.262 23.785 9.253 1.00 51.34 91 LYS A C 1
ATOM 682 O O . LYS A 1 91 ? 0.040 22.615 9.036 1.00 51.34 91 LYS A O 1
ATOM 687 N N . ALA A 1 92 ? -1.491 24.135 9.623 1.00 42.75 92 ALA A N 1
ATOM 688 C CA . ALA A 1 92 ? -2.599 23.187 9.634 1.00 42.75 92 ALA A CA 1
ATOM 689 C C . ALA A 1 92 ? -2.748 22.550 8.238 1.00 42.75 92 ALA A C 1
ATOM 691 O O . ALA A 1 92 ? -3.129 23.224 7.285 1.00 42.75 92 ALA A O 1
ATOM 692 N N . GLY A 1 93 ? -2.418 21.261 8.125 1.00 50.66 93 GLY A N 1
ATOM 693 C CA . GLY A 1 93 ? -2.537 20.492 6.884 1.00 50.66 93 GLY A CA 1
ATOM 694 C C . GLY A 1 93 ? -1.224 20.039 6.236 1.00 50.66 93 GLY A C 1
ATOM 695 O O . GLY A 1 93 ? -1.306 19.204 5.342 1.00 50.66 93 GLY A O 1
ATOM 696 N N . SER A 1 94 ? -0.048 20.495 6.695 1.00 53.53 94 SER A N 1
ATOM 697 C CA . SER A 1 94 ? 1.247 19.944 6.244 1.00 53.53 94 SER A CA 1
ATOM 698 C C . SER A 1 94 ? 1.758 18.920 7.253 1.00 53.53 94 SER A C 1
ATOM 700 O O . SER A 1 94 ? 1.924 19.240 8.432 1.00 53.53 94 SER A O 1
ATOM 702 N N . GLN A 1 95 ? 1.948 17.678 6.817 1.00 54.19 95 GLN A N 1
ATOM 703 C CA . GLN A 1 95 ? 2.385 16.569 7.665 1.00 54.19 95 GLN A CA 1
ATOM 704 C C . GLN A 1 95 ? 3.736 16.075 7.169 1.00 54.19 95 GLN A C 1
ATOM 706 O O . GLN A 1 95 ? 3.757 15.155 6.362 1.00 54.19 95 GLN A O 1
ATOM 711 N N . ASP A 1 96 ? 4.831 16.682 7.633 1.00 57.03 96 ASP A N 1
ATOM 712 C CA . ASP A 1 96 ? 6.192 16.290 7.251 1.00 57.03 96 ASP A CA 1
ATOM 713 C C . ASP A 1 96 ? 6.458 14.858 7.715 1.00 57.03 96 ASP A C 1
ATOM 715 O O . ASP A 1 96 ? 6.453 14.544 8.913 1.00 57.03 96 ASP A O 1
ATOM 719 N N . TYR A 1 97 ? 6.638 13.971 6.740 1.00 58.50 97 TYR A N 1
ATOM 720 C CA . TYR A 1 97 ? 6.911 12.564 6.970 1.00 58.50 97 TYR A CA 1
ATOM 721 C C . TYR A 1 97 ? 8.403 12.320 6.749 1.00 58.50 97 TYR A C 1
ATOM 723 O O . TYR A 1 97 ? 8.853 12.204 5.614 1.00 58.50 97 TYR A O 1
ATOM 731 N N . GLU A 1 98 ? 9.173 12.194 7.827 1.00 59.84 98 GLU A N 1
ATOM 732 C CA . GLU A 1 98 ? 10.517 11.615 7.764 1.00 59.84 98 GLU A CA 1
ATOM 733 C C . GLU A 1 98 ? 10.400 10.112 8.005 1.00 59.84 98 GLU A C 1
ATOM 735 O O . GLU A 1 98 ? 10.056 9.698 9.113 1.00 59.84 98 GLU A O 1
ATOM 740 N N . GLY A 1 99 ? 10.689 9.286 6.996 1.00 68.12 99 GLY A N 1
ATOM 741 C CA . GLY A 1 99 ? 10.827 7.838 7.162 1.00 68.12 99 GLY A CA 1
ATOM 742 C C . GLY A 1 99 ? 9.927 6.982 6.272 1.00 68.12 99 GLY A C 1
ATOM 743 O O . GLY A 1 99 ? 9.627 7.323 5.126 1.00 68.12 99 GLY A O 1
ATOM 744 N N . LEU A 1 100 ? 9.563 5.809 6.797 1.00 77.44 100 LEU A N 1
ATOM 745 C CA . LEU A 1 100 ? 8.806 4.776 6.093 1.00 77.44 100 LEU A CA 1
ATOM 746 C C . LEU A 1 100 ? 7.316 4.935 6.396 1.00 77.44 100 LEU A C 1
ATOM 748 O O . LEU A 1 100 ? 6.889 4.782 7.543 1.00 77.44 100 LEU A O 1
ATOM 752 N N . SER A 1 101 ? 6.512 5.175 5.364 1.00 75.69 101 SER A N 1
ATOM 753 C CA . SER A 1 101 ? 5.054 5.134 5.474 1.00 75.69 101 SER A CA 1
ATOM 754 C C . SER A 1 101 ? 4.493 3.999 4.624 1.00 75.69 101 SER A C 1
ATOM 756 O O . SER A 1 101 ? 4.842 3.849 3.455 1.00 75.69 101 SER A O 1
ATOM 758 N N . ILE A 1 102 ? 3.621 3.187 5.216 1.00 80.06 102 ILE A N 1
ATOM 759 C CA . ILE A 1 102 ? 2.845 2.160 4.519 1.00 80.06 102 ILE A CA 1
ATOM 760 C C . ILE A 1 102 ? 1.394 2.617 4.564 1.00 80.06 102 ILE A C 1
ATOM 762 O O . ILE A 1 102 ? 0.755 2.556 5.617 1.00 80.06 102 ILE A O 1
ATOM 766 N N . LYS A 1 103 ? 0.885 3.116 3.434 1.00 72.81 103 LYS A N 1
ATOM 767 C CA . LYS A 1 103 ? -0.461 3.701 3.349 1.00 72.81 103 LYS A CA 1
ATOM 768 C C . LYS A 1 103 ? -1.429 2.738 2.672 1.00 72.81 103 LYS A C 1
ATOM 770 O O . LYS A 1 103 ? -1.120 2.138 1.637 1.00 72.81 103 LYS A O 1
ATOM 775 N N . ARG A 1 104 ? -2.637 2.641 3.235 1.00 73.56 104 ARG A N 1
ATOM 776 C CA . ARG A 1 104 ? -3.796 2.054 2.547 1.00 73.56 104 ARG A CA 1
ATOM 777 C C . ARG A 1 104 ? -4.270 3.009 1.450 1.00 73.56 104 ARG A C 1
ATOM 779 O O . ARG A 1 104 ? -4.033 4.208 1.550 1.00 73.56 104 ARG A O 1
ATOM 786 N N . ARG A 1 105 ? -4.974 2.466 0.449 1.00 71.38 105 ARG A N 1
ATOM 787 C CA . ARG A 1 105 ? -5.590 3.223 -0.648 1.00 71.38 105 ARG A CA 1
ATOM 788 C C . ARG A 1 105 ? -6.267 4.495 -0.141 1.00 71.38 105 ARG A C 1
ATOM 790 O O . ARG A 1 105 ? -7.220 4.405 0.635 1.00 71.38 105 ARG A O 1
ATOM 797 N N . ASP A 1 106 ? -5.764 5.639 -0.581 1.00 65.50 106 ASP A N 1
ATOM 798 C CA . ASP A 1 106 ? -6.353 6.951 -0.322 1.00 65.50 106 ASP A CA 1
ATOM 799 C C . ASP A 1 106 ? -7.320 7.366 -1.451 1.00 65.50 106 ASP A C 1
ATOM 801 O O . ASP A 1 106 ? -7.553 6.618 -2.407 1.00 65.50 106 ASP A O 1
ATOM 805 N N . ASN A 1 107 ? -7.880 8.575 -1.357 1.00 61.12 107 ASN A N 1
ATOM 806 C CA . ASN A 1 107 ? -8.763 9.141 -2.386 1.00 61.12 107 ASN A CA 1
ATOM 807 C C . ASN A 1 107 ? -8.040 9.436 -3.716 1.00 61.12 107 ASN A C 1
ATOM 809 O O . ASN A 1 107 ? -8.709 9.668 -4.719 1.00 61.12 107 ASN A O 1
ATOM 813 N N . SER A 1 108 ? -6.699 9.391 -3.748 1.00 63.81 108 SER A N 1
ATOM 814 C CA . SER A 1 108 ? -5.904 9.436 -4.985 1.00 63.81 108 SER A CA 1
ATOM 815 C C . SER A 1 108 ? -5.736 8.050 -5.626 1.00 63.81 108 SER A C 1
ATOM 817 O O . SER A 1 108 ? -5.153 7.912 -6.698 1.00 63.81 108 SER A O 1
ATOM 819 N N . GLY A 1 109 ? -6.269 6.999 -4.989 1.00 67.06 109 GLY A N 1
ATOM 820 C CA . GLY A 1 109 ? -6.206 5.622 -5.467 1.00 67.06 109 GLY A CA 1
ATOM 821 C C . GLY A 1 109 ? -4.859 4.941 -5.221 1.00 67.06 109 GLY A C 1
ATOM 822 O O . GLY A 1 109 ? -4.696 3.794 -5.659 1.00 67.06 109 GLY A O 1
ATOM 823 N N . ARG A 1 110 ? -3.930 5.602 -4.513 1.00 70.50 110 ARG A N 1
ATOM 824 C CA . ARG A 1 110 ? -2.568 5.122 -4.254 1.00 70.50 110 ARG A CA 1
ATOM 825 C C . ARG A 1 110 ? -2.510 4.336 -2.949 1.00 70.50 110 ARG A C 1
ATOM 827 O O . ARG A 1 110 ? -2.991 4.780 -1.913 1.00 70.50 110 ARG A O 1
ATOM 834 N N . GLN A 1 111 ? -1.910 3.154 -3.008 1.00 76.50 111 GLN A N 1
ATOM 835 C CA . GLN A 1 111 ? -1.568 2.320 -1.853 1.00 76.50 111 GLN A CA 1
ATOM 836 C C . GLN A 1 111 ? -0.157 1.783 -2.067 1.00 76.50 111 GLN A C 1
ATOM 838 O O . GLN A 1 111 ? 0.166 1.363 -3.184 1.00 76.50 111 GLN A O 1
ATOM 843 N N . GLY A 1 112 ? 0.690 1.816 -1.042 1.00 78.69 112 GLY A N 1
ATOM 844 C CA . GLY A 1 112 ? 2.097 1.502 -1.251 1.00 78.69 112 GLY A CA 1
ATOM 845 C C . GLY A 1 112 ? 3.019 1.797 -0.081 1.00 78.69 112 GLY A C 1
ATOM 846 O O . GLY A 1 112 ? 2.581 2.136 1.022 1.00 78.69 112 GLY A O 1
ATOM 847 N N . ILE A 1 113 ? 4.307 1.645 -0.375 1.00 82.06 113 ILE A N 1
ATOM 848 C CA . ILE A 1 113 ? 5.420 1.949 0.514 1.00 82.06 113 ILE A CA 1
ATOM 849 C C . ILE A 1 113 ? 6.053 3.256 0.044 1.00 82.06 113 ILE A C 1
ATOM 851 O O . ILE A 1 113 ? 6.429 3.386 -1.123 1.00 82.06 113 ILE A O 1
ATOM 855 N N . PHE A 1 114 ? 6.172 4.197 0.970 1.00 77.12 114 PHE A N 1
ATOM 856 C CA . PHE A 1 114 ? 6.674 5.540 0.741 1.00 77.12 114 PHE A CA 1
ATOM 857 C C . PHE A 1 114 ? 7.945 5.725 1.560 1.00 77.12 114 PHE A C 1
ATOM 859 O O . PHE A 1 114 ? 7.933 5.522 2.779 1.00 77.12 114 PHE A O 1
ATOM 866 N N . PHE A 1 115 ? 9.022 6.119 0.886 1.00 76.62 115 PHE A N 1
ATOM 867 C CA . PHE A 1 115 ? 10.249 6.574 1.524 1.00 76.62 115 PHE A CA 1
ATOM 868 C C . PHE A 1 115 ? 10.353 8.080 1.333 1.00 76.62 115 PHE A C 1
ATOM 870 O O . PHE A 1 115 ? 10.530 8.562 0.212 1.00 76.62 115 PHE A O 1
ATOM 877 N N . SER A 1 116 ? 10.234 8.811 2.434 1.00 70.69 116 SER A N 1
ATOM 878 C CA . SER A 1 116 ? 10.322 10.265 2.445 1.00 70.69 116 SER A CA 1
ATOM 879 C C . SER A 1 116 ? 11.511 10.692 3.302 1.00 70.69 116 SER A C 1
ATOM 881 O O . SER A 1 116 ? 11.700 10.175 4.407 1.00 70.69 116 SER A O 1
ATOM 883 N N . SER A 1 117 ? 12.342 11.585 2.769 1.00 63.09 117 SER A N 1
ATOM 884 C CA . SER A 1 117 ? 13.352 12.312 3.538 1.00 63.09 117 SER A CA 1
ATOM 885 C C . SER A 1 117 ? 12.942 13.770 3.607 1.00 63.09 117 SER A C 1
ATOM 887 O O . SER A 1 117 ? 12.342 14.276 2.666 1.00 63.09 117 SER A O 1
ATOM 889 N N . ASP A 1 118 ? 13.298 14.424 4.701 1.00 58.75 118 ASP A N 1
ATOM 890 C CA . ASP A 1 118 ? 13.194 15.871 4.810 1.00 58.75 118 ASP A CA 1
ATOM 891 C C . ASP A 1 118 ? 14.389 16.534 4.109 1.00 58.75 118 ASP A C 1
ATOM 893 O O . ASP A 1 118 ? 15.529 16.092 4.279 1.00 58.75 118 ASP A O 1
ATOM 897 N N . GLU A 1 119 ? 14.126 17.588 3.344 1.00 54.28 119 GLU A N 1
ATOM 898 C CA . GLU A 1 119 ? 15.099 18.640 3.069 1.00 54.28 119 GLU A CA 1
ATOM 899 C C . GLU A 1 119 ? 14.457 19.942 3.559 1.00 54.28 119 GLU A C 1
ATOM 901 O O . GLU A 1 119 ? 13.525 20.451 2.938 1.00 54.28 119 GLU A O 1
ATOM 906 N N . ASP A 1 120 ? 14.940 20.446 4.702 1.00 52.69 120 ASP A N 1
ATOM 907 C CA . ASP A 1 120 ? 14.626 21.772 5.246 1.00 52.69 120 ASP A CA 1
ATOM 908 C C . ASP A 1 120 ? 14.971 22.837 4.178 1.00 52.69 120 ASP A C 1
ATOM 910 O O . ASP A 1 120 ? 16.071 23.390 4.161 1.00 52.69 120 ASP A O 1
ATOM 914 N N . ASP A 1 121 ? 14.045 23.150 3.273 1.00 46.12 121 ASP A N 1
ATOM 915 C CA . ASP A 1 121 ? 14.062 24.419 2.558 1.00 46.12 121 ASP A CA 1
ATOM 916 C C . ASP A 1 121 ? 12.648 24.972 2.411 1.00 46.12 121 ASP A C 1
ATOM 918 O O . ASP A 1 121 ? 11.783 24.457 1.701 1.00 46.12 121 ASP A O 1
ATOM 922 N N . SER A 1 122 ? 12.443 26.084 3.104 1.00 54.12 122 SER A N 1
ATOM 923 C CA . SER A 1 122 ? 11.227 26.884 3.218 1.00 54.12 122 SER A CA 1
ATOM 924 C C . SER A 1 122 ? 10.596 27.372 1.903 1.00 54.12 122 SER A C 1
ATOM 926 O O . SER A 1 122 ? 9.701 28.213 1.963 1.00 54.12 122 SER A O 1
ATOM 928 N N . GLN A 1 123 ? 11.014 26.875 0.735 1.00 51.88 123 GLN A N 1
ATOM 929 C CA . GLN A 1 123 ? 10.430 27.205 -0.567 1.00 51.88 123 GLN A CA 1
ATOM 930 C C . GLN A 1 123 ? 10.351 26.053 -1.579 1.00 51.88 123 GLN A C 1
ATOM 932 O O . GLN A 1 123 ? 9.889 26.294 -2.692 1.00 51.88 123 GLN A O 1
ATOM 937 N N . ASN A 1 124 ? 10.732 24.819 -1.240 1.00 48.88 124 ASN A N 1
ATOM 938 C CA . ASN A 1 124 ? 10.477 23.682 -2.123 1.00 48.88 124 ASN A CA 1
ATOM 939 C C . ASN A 1 124 ? 10.250 22.403 -1.318 1.00 48.88 124 ASN A C 1
ATOM 941 O O . ASN A 1 124 ? 11.164 21.683 -0.940 1.00 48.88 124 ASN A O 1
ATOM 945 N N . GLU A 1 125 ? 8.969 22.147 -1.099 1.00 53.44 125 GLU A N 1
ATOM 946 C CA . GLU A 1 125 ? 8.377 20.892 -0.663 1.00 53.44 125 GLU A CA 1
ATOM 947 C C . GLU A 1 125 ? 8.870 19.700 -1.521 1.00 53.44 125 GLU A C 1
ATOM 949 O O . GLU A 1 125 ? 8.248 19.347 -2.526 1.00 53.44 125 GLU A O 1
ATOM 954 N N . TYR A 1 126 ? 9.983 19.057 -1.152 1.00 53.94 126 TYR A N 1
ATOM 955 C CA . TYR A 1 126 ? 10.465 17.842 -1.823 1.00 53.94 126 TYR A CA 1
ATOM 956 C C . TYR A 1 126 ? 10.058 16.592 -1.050 1.00 53.94 126 TYR A C 1
ATOM 958 O O . TYR A 1 126 ? 10.776 16.063 -0.207 1.00 53.94 126 TYR A O 1
ATOM 966 N N . TRP A 1 127 ? 8.866 16.110 -1.373 1.00 60.84 127 TRP A N 1
ATOM 967 C CA . TRP A 1 127 ? 8.234 14.979 -0.714 1.00 60.84 127 TRP A CA 1
ATOM 968 C C . TRP A 1 127 ? 8.406 13.705 -1.544 1.00 60.84 127 TRP A C 1
ATOM 970 O O . TRP A 1 127 ? 8.011 13.663 -2.701 1.00 60.84 127 TRP A O 1
ATOM 980 N N . GLU A 1 128 ? 8.911 12.633 -0.931 1.00 60.62 128 GLU A N 1
ATOM 981 C CA . GLU A 1 128 ? 8.998 11.272 -1.500 1.00 60.62 128 GLU A CA 1
ATOM 982 C C . GLU A 1 128 ? 10.149 11.047 -2.519 1.00 60.62 128 GLU A C 1
ATOM 984 O O . GLU A 1 128 ? 10.065 11.342 -3.711 1.00 60.62 128 GLU A O 1
ATOM 989 N N . ASN A 1 129 ? 11.234 10.410 -2.057 1.00 62.16 129 ASN A N 1
ATOM 990 C CA . ASN A 1 129 ? 12.363 10.015 -2.916 1.00 62.16 129 ASN A CA 1
ATOM 991 C C . ASN A 1 129 ? 12.062 8.762 -3.743 1.00 62.16 129 ASN A C 1
ATOM 993 O O . ASN A 1 129 ? 12.587 8.585 -4.843 1.00 62.16 129 ASN A O 1
ATOM 997 N N . MET A 1 130 ? 11.255 7.859 -3.185 1.00 70.50 130 MET A N 1
ATOM 998 C CA . MET A 1 130 ? 10.883 6.608 -3.829 1.00 70.50 130 MET A CA 1
ATOM 999 C C . MET A 1 130 ? 9.505 6.171 -3.352 1.00 70.50 130 MET A C 1
ATOM 1001 O O . MET A 1 130 ? 9.274 5.962 -2.157 1.00 70.50 130 MET A O 1
ATOM 1005 N N . LEU A 1 131 ? 8.614 5.972 -4.316 1.00 73.12 131 LEU A N 1
ATOM 1006 C CA . LEU A 1 131 ? 7.286 5.431 -4.091 1.00 73.12 131 LEU A CA 1
ATOM 1007 C C . LEU A 1 131 ? 7.135 4.128 -4.879 1.00 73.12 131 LEU A C 1
ATOM 1009 O O . LEU A 1 131 ? 7.330 4.090 -6.095 1.00 73.12 131 LEU A O 1
ATOM 1013 N N . ILE A 1 132 ? 6.775 3.066 -4.155 1.00 78.75 132 ILE A N 1
ATOM 1014 C CA . ILE A 1 132 ? 6.365 1.777 -4.714 1.00 78.75 132 ILE A CA 1
ATOM 1015 C C . ILE A 1 132 ? 4.872 1.638 -4.460 1.00 78.75 132 ILE A C 1
ATOM 1017 O O . ILE A 1 132 ? 4.455 1.373 -3.329 1.00 78.75 132 ILE A O 1
ATOM 1021 N N . TYR A 1 133 ? 4.064 1.822 -5.502 1.00 74.94 133 TYR A N 1
ATOM 1022 C CA . TYR A 1 133 ? 2.610 1.809 -5.358 1.00 74.94 133 TYR A CA 1
ATOM 1023 C C . TYR A 1 133 ? 1.894 0.941 -6.381 1.00 74.94 133 TYR A C 1
ATOM 1025 O O . TYR A 1 133 ? 2.423 0.563 -7.428 1.00 74.94 133 TYR A O 1
ATOM 1033 N N . ASN A 1 134 ? 0.651 0.636 -6.021 1.00 75.25 134 ASN A N 1
ATOM 1034 C CA . ASN A 1 134 ? -0.273 -0.212 -6.743 1.00 75.25 134 ASN A CA 1
ATOM 1035 C C . ASN A 1 134 ? -1.551 0.589 -7.045 1.00 75.25 134 ASN A C 1
ATOM 1037 O O . ASN A 1 134 ? -2.308 0.912 -6.131 1.00 75.25 134 ASN A O 1
ATOM 1041 N N . SER A 1 135 ? -1.820 0.915 -8.310 1.00 65.38 135 SER A N 1
ATOM 1042 C CA . SER A 1 135 ? -3.091 1.538 -8.708 1.00 65.38 135 SER A CA 1
ATOM 1043 C C . SER A 1 135 ? -4.146 0.446 -8.925 1.00 65.38 135 SER A C 1
ATOM 1045 O O . SER A 1 135 ? -4.114 -0.287 -9.908 1.00 65.38 135 SER A O 1
ATOM 1047 N N . GLY A 1 136 ? -5.033 0.261 -7.939 1.00 59.47 136 GLY A N 1
ATOM 1048 C CA . GLY A 1 136 ? -5.990 -0.860 -7.883 1.00 59.47 136 GLY A CA 1
ATOM 1049 C C . GLY A 1 136 ? -6.815 -1.100 -9.163 1.00 59.47 136 GLY A C 1
ATOM 1050 O O . GLY A 1 136 ? -7.284 -0.143 -9.771 1.00 59.47 136 GLY A O 1
ATOM 1051 N N . GLY A 1 137 ? -7.063 -2.376 -9.495 1.00 56.81 137 GLY A N 1
ATOM 1052 C CA . GLY A 1 137 ? -7.938 -2.821 -10.600 1.00 56.81 137 GLY A CA 1
ATOM 1053 C C . GLY A 1 137 ? -7.278 -3.732 -11.649 1.00 56.81 137 GLY A C 1
ATOM 1054 O O . GLY A 1 137 ? -7.921 -4.123 -12.613 1.00 56.81 137 GLY A O 1
ATOM 1055 N N . GLY A 1 138 ? -6.001 -4.068 -11.473 1.00 61.50 138 GLY A N 1
ATOM 1056 C CA . GLY A 1 138 ? -5.188 -4.802 -12.457 1.00 61.50 138 GLY A CA 1
ATOM 1057 C C . GLY A 1 138 ? -3.730 -4.390 -12.308 1.00 61.50 138 GLY A C 1
ATOM 1058 O O . GLY A 1 138 ? -3.063 -3.990 -13.258 1.00 61.50 138 GLY A O 1
ATOM 1059 N N . SER A 1 139 ? -3.301 -4.316 -11.057 1.00 74.19 139 SER A N 1
ATOM 1060 C CA . SER A 1 139 ? -2.454 -3.226 -10.625 1.00 74.19 139 SER A CA 1
ATOM 1061 C C . SER A 1 139 ? -0.981 -3.463 -10.896 1.00 74.19 139 SER A C 1
ATOM 1063 O O . SER A 1 139 ? -0.407 -4.484 -10.521 1.00 74.19 139 SER A O 1
ATOM 1065 N N . ASN A 1 140 ? -0.360 -2.462 -11.490 1.00 85.44 140 ASN A N 1
ATOM 1066 C CA . ASN A 1 140 ? 1.051 -2.481 -11.819 1.00 85.44 140 ASN A CA 1
ATOM 1067 C C . ASN A 1 140 ? 1.867 -2.096 -10.571 1.00 85.44 140 ASN A C 1
ATOM 1069 O O . ASN A 1 140 ? 1.412 -1.264 -9.785 1.00 85.44 140 ASN A O 1
ATOM 1073 N N . ILE A 1 141 ? 3.052 -2.678 -10.385 1.00 88.75 141 ILE A N 1
ATOM 1074 C CA . ILE A 1 141 ? 4.036 -2.174 -9.417 1.00 88.75 141 ILE A CA 1
ATOM 1075 C C . ILE A 1 141 ? 4.759 -1.031 -10.103 1.00 88.75 141 ILE A C 1
ATOM 1077 O O . ILE A 1 141 ? 5.411 -1.263 -11.117 1.00 88.75 141 ILE A O 1
ATOM 1081 N N . THR A 1 142 ? 4.637 0.178 -9.574 1.00 87.44 142 THR A N 1
ATOM 1082 C CA . THR A 1 142 ? 5.206 1.372 -10.204 1.00 87.44 142 THR A CA 1
ATOM 1083 C C . THR A 1 142 ? 6.262 1.980 -9.298 1.00 87.44 142 THR A C 1
ATOM 1085 O O . THR A 1 142 ? 6.019 2.136 -8.104 1.00 87.44 142 THR A O 1
ATOM 1088 N N . PHE A 1 143 ? 7.409 2.315 -9.883 1.00 89.31 143 PHE A N 1
ATOM 1089 C CA . PHE A 1 143 ? 8.493 3.055 -9.255 1.00 89.31 143 PHE A CA 1
ATOM 1090 C C . PHE A 1 143 ? 8.505 4.460 -9.846 1.00 89.31 143 PHE A C 1
ATOM 1092 O O . PHE A 1 143 ? 8.762 4.642 -11.043 1.00 89.31 143 PHE A O 1
ATOM 1099 N N . VAL A 1 144 ? 8.224 5.446 -9.004 1.00 83.94 144 VAL A N 1
ATOM 1100 C CA . VAL A 1 144 ? 8.296 6.864 -9.365 1.00 83.94 144 VAL A CA 1
ATOM 1101 C C . VAL A 1 144 ? 9.395 7.542 -8.563 1.00 83.94 144 VAL A C 1
ATOM 1103 O O . VAL A 1 144 ? 9.739 7.101 -7.463 1.00 83.94 144 VAL A O 1
ATOM 1106 N N . ASN A 1 145 ? 9.932 8.617 -9.127 1.00 81.62 145 ASN A N 1
ATOM 1107 C CA . ASN A 1 145 ? 10.685 9.607 -8.375 1.00 81.62 145 ASN A CA 1
ATOM 1108 C C . ASN A 1 145 ? 9.933 10.949 -8.397 1.00 81.62 145 ASN A C 1
ATOM 1110 O O . ASN A 1 145 ? 9.276 11.283 -9.387 1.00 81.62 145 ASN A O 1
ATOM 1114 N N . GLY A 1 146 ? 10.048 11.712 -7.312 1.00 73.75 14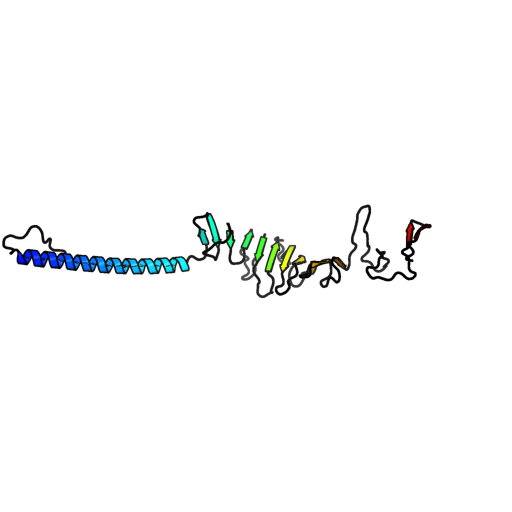6 GLY A N 1
ATOM 1115 C CA . GLY A 1 146 ? 9.377 12.999 -7.153 1.00 73.75 146 GLY A CA 1
ATOM 1116 C C . GLY A 1 146 ? 7.952 12.903 -6.598 1.00 73.75 146 GLY A C 1
ATOM 1117 O O . GLY A 1 146 ? 7.426 11.822 -6.346 1.00 73.75 146 GLY A O 1
ATOM 1118 N N . HIS A 1 147 ? 7.345 14.077 -6.438 1.00 71.25 147 HIS A N 1
ATOM 1119 C CA . HIS A 1 147 ? 6.074 14.330 -5.760 1.00 71.25 147 HIS A CA 1
ATOM 1120 C C . HIS A 1 147 ? 4.972 14.723 -6.760 1.00 71.25 147 HIS A C 1
ATOM 1122 O O . HIS A 1 147 ? 5.260 15.501 -7.673 1.00 71.25 147 HIS A O 1
ATOM 1128 N N . PRO A 1 148 ? 3.705 14.289 -6.600 1.00 66.06 148 PRO A N 1
ATOM 1129 C CA . PRO A 1 148 ? 2.585 14.837 -7.366 1.00 66.06 148 PRO A CA 1
ATOM 1130 C C . PRO A 1 148 ? 2.498 16.373 -7.287 1.00 66.06 148 PRO A C 1
ATOM 1132 O O . PRO A 1 148 ? 2.512 16.909 -6.192 1.00 66.06 148 PRO A O 1
ATOM 1135 N N . PRO A 1 149 ? 2.318 17.100 -8.402 1.00 65.44 149 PRO A N 1
ATOM 1136 C CA . PRO A 1 149 ? 2.029 16.598 -9.745 1.00 65.44 149 PRO A CA 1
ATOM 1137 C C . PRO A 1 149 ? 3.274 16.341 -10.615 1.00 65.44 149 PRO A C 1
ATOM 1139 O O . PRO A 1 149 ? 3.123 15.923 -11.759 1.00 65.44 149 PRO A O 1
ATOM 1142 N N . TRP A 1 150 ? 4.487 16.603 -10.119 1.00 75.25 150 TRP A N 1
ATOM 1143 C CA . TRP A 1 150 ? 5.752 16.499 -10.866 1.00 75.25 150 TRP A CA 1
ATOM 1144 C C . TRP A 1 150 ? 6.426 15.119 -10.791 1.00 75.25 150 TRP A C 1
ATOM 1146 O O . TRP A 1 150 ? 7.571 14.963 -11.220 1.00 75.25 150 TRP A O 1
ATOM 1156 N N . GLU A 1 151 ? 5.737 14.113 -10.254 1.00 78.06 151 GLU A N 1
ATOM 1157 C CA . GLU A 1 151 ? 6.229 12.738 -10.202 1.00 78.06 151 GLU A CA 1
ATOM 1158 C C . GLU A 1 151 ? 6.444 12.166 -11.612 1.00 78.06 151 GLU A C 1
ATOM 1160 O O . GLU A 1 151 ? 5.697 12.434 -12.556 1.00 78.06 151 GLU A O 1
ATOM 1165 N N . SER A 1 152 ? 7.489 11.354 -11.769 1.00 83.88 152 SER A N 1
ATOM 1166 C CA . SER A 1 152 ? 7.809 10.714 -13.041 1.00 83.88 152 SER A CA 1
ATOM 1167 C C . SER A 1 152 ? 8.003 9.215 -12.847 1.00 83.88 152 SER A C 1
ATOM 1169 O O . SER A 1 152 ? 8.901 8.770 -12.132 1.00 83.88 152 SER A O 1
ATOM 1171 N N . GLU A 1 153 ? 7.170 8.416 -13.518 1.00 88.62 153 GLU A N 1
ATOM 1172 C CA . GLU A 1 153 ? 7.329 6.962 -13.579 1.00 88.62 153 GLU A CA 1
ATOM 1173 C C . GLU A 1 153 ? 8.648 6.602 -14.263 1.00 88.62 153 GLU A C 1
ATOM 1175 O O . GLU A 1 153 ? 8.891 6.943 -15.424 1.00 88.62 153 GLU A O 1
ATOM 1180 N N . LYS A 1 154 ? 9.515 5.903 -13.528 1.00 89.06 154 LYS A N 1
ATOM 1181 C CA . LYS A 1 154 ? 10.804 5.422 -14.035 1.00 89.06 154 LYS A CA 1
ATOM 1182 C C . LYS A 1 154 ? 10.753 3.959 -14.420 1.00 89.06 154 LYS A C 1
ATOM 1184 O O . LYS A 1 154 ? 11.415 3.566 -15.380 1.00 89.06 154 LYS A O 1
ATOM 1189 N N . MET A 1 155 ? 9.949 3.167 -13.719 1.00 92.44 155 MET A N 1
ATOM 1190 C CA . MET A 1 155 ? 9.783 1.749 -13.999 1.00 92.44 155 MET A CA 1
ATOM 1191 C C . MET A 1 155 ? 8.393 1.271 -13.594 1.00 92.44 155 MET A C 1
ATOM 1193 O O . MET A 1 155 ? 7.833 1.736 -12.602 1.00 92.44 155 MET A O 1
ATOM 1197 N N . ARG A 1 156 ? 7.880 0.269 -14.308 1.00 92.12 156 ARG A N 1
ATOM 1198 C CA . ARG A 1 156 ? 6.702 -0.490 -13.892 1.00 92.12 156 ARG A CA 1
ATOM 1199 C C . ARG A 1 156 ? 6.836 -1.978 -14.132 1.00 92.12 156 ARG A C 1
ATOM 1201 O O . ARG A 1 156 ? 7.514 -2.405 -15.061 1.00 92.12 156 ARG A O 1
ATOM 1208 N N . ILE A 1 157 ? 6.080 -2.752 -13.371 1.00 92.81 157 ILE A N 1
ATOM 1209 C CA . ILE A 1 157 ? 5.774 -4.151 -13.648 1.00 92.81 157 ILE A CA 1
ATOM 1210 C C . ILE A 1 157 ? 4.267 -4.253 -13.798 1.00 92.81 157 ILE A C 1
ATOM 1212 O O . ILE A 1 157 ? 3.529 -3.924 -12.874 1.00 92.81 157 ILE A O 1
ATOM 1216 N N . THR A 1 158 ? 3.808 -4.679 -14.966 1.00 90.94 158 THR A N 1
ATOM 1217 C CA . THR A 1 158 ? 2.376 -4.794 -15.242 1.00 90.94 158 THR A CA 1
ATOM 1218 C C . THR A 1 158 ? 1.735 -5.993 -14.562 1.00 90.94 158 THR A C 1
ATOM 1220 O O . THR A 1 158 ? 2.427 -6.954 -14.233 1.00 90.94 158 THR A O 1
ATOM 1223 N N . ALA A 1 159 ? 0.406 -6.000 -14.429 1.00 89.31 159 ALA A N 1
ATOM 1224 C CA . ALA A 1 159 ? -0.308 -7.194 -13.962 1.00 89.31 159 ALA A CA 1
ATOM 1225 C C . ALA A 1 159 ? -0.087 -8.435 -14.853 1.00 89.31 159 ALA A C 1
ATOM 1227 O O . ALA A 1 159 ? -0.152 -9.555 -14.359 1.00 89.31 159 ALA A O 1
ATOM 1228 N N . SER A 1 160 ? 0.237 -8.260 -16.141 1.00 89.62 160 SER A N 1
ATOM 1229 C CA . SER A 1 160 ? 0.630 -9.349 -17.051 1.00 89.62 160 SER A CA 1
ATOM 1230 C C . SER A 1 160 ? 2.117 -9.743 -16.949 1.00 89.62 160 SER A C 1
ATOM 1232 O O . SER A 1 160 ? 2.607 -10.569 -17.728 1.00 89.62 160 SER A O 1
ATOM 1234 N N . GLY A 1 161 ? 2.859 -9.140 -16.015 1.00 90.62 161 GLY A N 1
ATOM 1235 C CA . GLY A 1 161 ? 4.267 -9.426 -15.734 1.00 90.62 161 GLY A CA 1
ATOM 1236 C C . GLY A 1 161 ? 5.269 -8.788 -16.700 1.00 90.62 161 GLY A C 1
ATOM 1237 O O . GLY A 1 161 ? 6.427 -9.189 -16.714 1.00 90.62 161 GLY A O 1
ATOM 1238 N N . ASN A 1 162 ? 4.854 -7.826 -17.528 1.00 92.06 162 ASN A N 1
ATOM 1239 C CA . ASN A 1 162 ? 5.772 -7.078 -18.394 1.00 92.06 162 ASN A CA 1
ATOM 1240 C C . ASN A 1 162 ? 6.437 -5.942 -17.616 1.00 92.06 162 ASN A C 1
ATOM 1242 O O . ASN A 1 162 ? 5.740 -5.181 -16.942 1.00 92.06 162 ASN A O 1
ATOM 1246 N N . VAL A 1 163 ? 7.750 -5.793 -17.768 1.00 94.81 163 VAL A N 1
ATOM 1247 C CA . VAL A 1 163 ? 8.555 -4.747 -17.136 1.00 94.81 163 VAL A CA 1
ATOM 1248 C C . VAL A 1 163 ? 8.787 -3.602 -18.121 1.00 94.81 163 VAL A C 1
ATOM 1250 O O . VAL A 1 163 ? 9.314 -3.814 -19.210 1.00 94.81 163 VAL A O 1
ATOM 1253 N N . GLY A 1 164 ? 8.394 -2.387 -17.748 1.00 92.44 164 GLY A N 1
ATOM 1254 C CA . GLY A 1 164 ? 8.685 -1.156 -18.484 1.00 92.44 164 GLY A CA 1
ATOM 1255 C C . GLY A 1 164 ? 9.722 -0.315 -17.745 1.00 92.44 164 GLY A C 1
ATOM 1256 O O . GLY A 1 164 ? 9.592 -0.148 -16.539 1.00 92.44 164 GLY A O 1
ATOM 1257 N N . ILE A 1 165 ? 10.722 0.229 -18.440 1.00 92.00 165 ILE A N 1
ATOM 1258 C CA . ILE A 1 165 ? 11.642 1.254 -17.917 1.00 92.00 165 ILE A CA 1
ATOM 1259 C C . ILE A 1 165 ? 11.537 2.472 -18.834 1.00 92.00 165 ILE A C 1
ATOM 1261 O O . ILE A 1 165 ? 11.725 2.349 -20.043 1.00 92.00 165 ILE A O 1
ATOM 1265 N N . GLY A 1 166 ? 11.186 3.630 -18.274 1.00 89.06 166 GLY A N 1
ATOM 1266 C CA . GLY A 1 166 ? 10.926 4.854 -19.042 1.00 89.06 166 GLY A CA 1
ATOM 1267 C C . GLY A 1 166 ? 9.671 4.807 -19.927 1.00 89.06 166 GLY A C 1
ATOM 1268 O O . GLY A 1 166 ? 9.512 5.655 -20.799 1.00 89.06 166 GLY A O 1
ATOM 1269 N N . THR A 1 167 ? 8.783 3.822 -19.736 1.00 89.44 167 THR A N 1
ATOM 1270 C CA . THR A 1 167 ? 7.538 3.666 -20.503 1.00 89.44 167 THR A CA 1
ATOM 1271 C C . THR A 1 167 ? 6.401 3.158 -19.625 1.00 89.44 167 THR A C 1
ATOM 1273 O O . THR A 1 167 ? 6.584 2.219 -18.851 1.00 89.44 167 THR A O 1
ATOM 1276 N N . THR A 1 168 ? 5.204 3.721 -19.800 1.00 90.31 168 THR A N 1
ATOM 1277 C CA . THR A 1 168 ? 3.986 3.306 -19.083 1.00 90.31 168 THR A CA 1
ATOM 1278 C C . THR A 1 168 ? 3.280 2.120 -19.751 1.00 90.31 168 THR A C 1
ATOM 1280 O O . THR A 1 168 ? 2.402 1.495 -19.160 1.00 90.31 168 THR A O 1
ATOM 1283 N N . SER A 1 169 ? 3.656 1.759 -20.983 1.00 90.50 169 SER A N 1
ATOM 1284 C CA . SER A 1 169 ? 2.967 0.739 -21.793 1.00 90.50 169 SER A CA 1
ATOM 1285 C C . SER A 1 169 ? 3.951 -0.286 -22.384 1.00 90.50 169 SER A C 1
ATOM 1287 O O . SER A 1 169 ? 4.255 -0.246 -23.581 1.00 90.50 169 SER A O 1
ATOM 1289 N N . PRO A 1 170 ? 4.499 -1.211 -21.571 1.00 92.06 170 PRO A N 1
ATOM 1290 C CA . PRO A 1 170 ? 5.446 -2.216 -22.042 1.00 92.06 170 PRO A CA 1
ATOM 1291 C C . PRO A 1 170 ? 4.778 -3.222 -22.993 1.00 92.06 170 PRO A C 1
ATOM 1293 O O . PRO A 1 170 ? 3.843 -3.925 -22.611 1.00 92.06 170 PRO A O 1
ATOM 1296 N N . LYS A 1 171 ? 5.283 -3.302 -24.235 1.00 88.69 171 LYS A N 1
ATOM 1297 C CA . LYS A 1 171 ? 4.767 -4.186 -25.303 1.00 88.69 171 LYS A CA 1
ATOM 1298 C C . LYS A 1 171 ? 5.429 -5.570 -25.345 1.00 88.69 171 LYS A C 1
ATOM 1300 O O . LYS A 1 171 ? 4.971 -6.444 -26.068 1.00 88.69 171 LYS A O 1
ATOM 1305 N N . ALA A 1 172 ? 6.496 -5.761 -24.579 1.00 87.81 172 ALA A N 1
ATOM 1306 C CA . ALA A 1 172 ? 7.235 -7.011 -24.453 1.00 87.81 172 ALA A CA 1
ATOM 1307 C C . ALA A 1 172 ? 7.519 -7.284 -22.972 1.00 87.81 172 ALA A C 1
ATOM 1309 O O . ALA A 1 172 ? 7.309 -6.408 -22.129 1.00 87.81 172 ALA A O 1
ATOM 1310 N N . LYS A 1 173 ? 8.026 -8.482 -22.652 1.00 88.38 173 LYS A N 1
ATOM 1311 C CA . LYS A 1 173 ? 8.358 -8.866 -21.268 1.00 88.38 173 LYS A CA 1
ATOM 1312 C C . LYS A 1 173 ? 9.315 -7.883 -20.589 1.00 88.38 173 LYS A C 1
ATOM 1314 O O . LYS A 1 173 ? 9.157 -7.628 -19.401 1.00 88.38 173 LYS A O 1
ATOM 1319 N N . LEU A 1 174 ? 10.227 -7.283 -21.351 1.00 90.75 174 LEU A N 1
ATOM 1320 C CA . LEU A 1 174 ? 11.041 -6.145 -20.940 1.00 90.75 174 LEU A CA 1
ATOM 1321 C C . LEU A 1 174 ? 11.013 -5.084 -22.050 1.00 90.75 174 LEU A C 1
ATOM 1323 O O . LEU A 1 174 ? 11.390 -5.372 -23.183 1.00 90.75 174 LEU A O 1
ATOM 1327 N N . HIS A 1 175 ? 10.563 -3.869 -21.736 1.00 86.25 175 HIS A N 1
ATOM 1328 C CA . HIS A 1 175 ? 10.518 -2.730 -22.655 1.00 86.25 175 HIS A CA 1
ATOM 1329 C C . HIS A 1 175 ? 11.225 -1.526 -22.020 1.00 86.25 175 HIS A C 1
ATOM 1331 O O . HIS A 1 175 ? 10.744 -0.967 -21.038 1.00 86.25 175 HIS A O 1
ATOM 1337 N N . VAL A 1 176 ? 12.364 -1.119 -22.584 1.00 87.00 176 VAL A N 1
ATOM 1338 C CA . VAL A 1 176 ? 13.124 0.063 -22.149 1.00 87.00 176 VAL A CA 1
ATOM 1339 C C . VAL A 1 176 ? 12.968 1.161 -23.200 1.00 87.00 176 VAL A C 1
ATOM 1341 O O . VAL A 1 176 ? 13.298 0.941 -24.363 1.00 87.00 176 VAL A O 1
ATOM 1344 N N . GLN A 1 177 ? 12.463 2.331 -22.807 1.00 84.44 177 GLN A N 1
ATOM 1345 C CA . GLN A 1 177 ? 12.250 3.484 -23.685 1.00 84.44 177 GLN A CA 1
ATOM 1346 C C . GLN A 1 177 ? 13.122 4.668 -23.240 1.00 84.44 177 GLN A C 1
ATOM 1348 O O . GLN A 1 177 ? 13.203 4.977 -22.056 1.00 84.44 177 GLN A O 1
ATOM 1353 N N . GLY A 1 178 ? 13.755 5.354 -24.200 1.00 74.50 178 GLY A N 1
ATOM 1354 C CA . GLY A 1 178 ? 14.425 6.643 -23.965 1.00 74.50 178 GLY A CA 1
ATOM 1355 C C . GLY A 1 178 ? 15.806 6.587 -23.298 1.00 74.50 178 GLY A C 1
ATOM 1356 O O . GLY A 1 178 ? 16.307 7.626 -22.879 1.00 74.50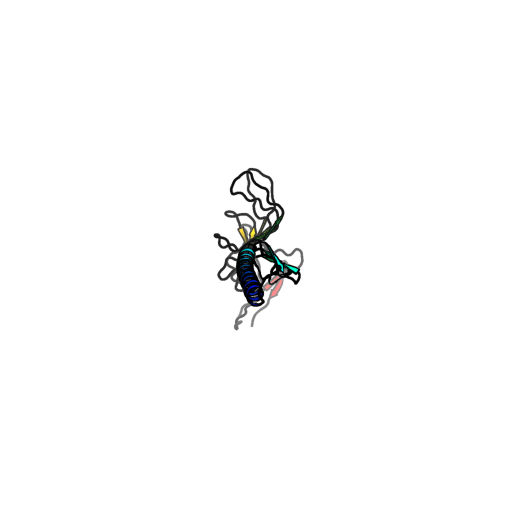 178 GLY A O 1
ATOM 1357 N N . GLY A 1 179 ? 16.447 5.417 -23.212 1.00 69.81 179 GLY A N 1
ATOM 1358 C CA . GLY A 1 179 ? 17.768 5.274 -22.597 1.00 69.81 179 GLY A CA 1
ATOM 1359 C C . GLY A 1 179 ? 18.600 4.142 -23.190 1.00 69.81 179 GLY A C 1
ATOM 1360 O O . GLY A 1 179 ? 18.090 3.274 -23.898 1.00 69.81 179 GLY A O 1
ATOM 1361 N N . SER A 1 180 ? 19.898 4.162 -22.884 1.00 63.78 180 SER A N 1
ATOM 1362 C CA . SER A 1 180 ? 20.818 3.080 -23.231 1.00 63.78 180 SER A CA 1
ATOM 1363 C C . SER A 1 180 ? 20.732 1.956 -22.199 1.00 63.78 180 SER A C 1
ATOM 1365 O O . SER A 1 180 ? 20.802 2.229 -21.001 1.00 63.78 180 SER A O 1
ATOM 1367 N N . ILE A 1 181 ? 20.684 0.697 -22.633 1.00 73.06 181 ILE A N 1
ATOM 1368 C CA . ILE A 1 181 ? 20.961 -0.441 -21.742 1.00 73.06 181 ILE A CA 1
ATOM 1369 C C . ILE A 1 181 ? 22.486 -0.584 -21.716 1.00 73.06 181 ILE A C 1
ATOM 1371 O O . ILE A 1 181 ? 23.074 -1.058 -22.684 1.00 73.06 181 ILE A O 1
ATOM 1375 N N . GLY A 1 182 ? 23.141 -0.050 -20.681 1.00 60.69 182 GLY A N 1
ATOM 1376 C CA . GLY A 1 182 ? 24.604 0.019 -20.600 1.00 60.69 182 GLY A CA 1
ATOM 1377 C C . GLY A 1 182 ? 25.245 -1.234 -19.995 1.00 60.69 182 GLY A C 1
ATOM 1378 O O . GLY A 1 182 ? 24.883 -1.626 -18.890 1.00 60.69 182 GLY A O 1
ATOM 1379 N N . SER A 1 183 ? 26.253 -1.803 -20.665 1.00 55.91 183 SER A N 1
ATOM 1380 C CA . SER A 1 183 ? 27.172 -2.811 -20.111 1.00 55.91 183 SER A CA 1
ATOM 1381 C C . SER A 1 183 ? 28.605 -2.266 -20.129 1.00 55.91 183 SER A C 1
ATOM 1383 O O . SER A 1 183 ? 29.052 -1.734 -21.146 1.00 55.91 183 SER A O 1
ATOM 1385 N N . ARG A 1 184 ? 29.327 -2.336 -18.996 1.00 55.75 184 ARG A N 1
ATOM 1386 C CA . ARG A 1 184 ? 30.681 -1.756 -18.863 1.00 55.75 184 ARG A CA 1
ATOM 1387 C C . ARG A 1 184 ? 31.793 -2.613 -19.459 1.00 55.75 184 ARG A C 1
ATOM 1389 O O . ARG A 1 184 ? 32.865 -2.061 -19.662 1.00 55.75 184 ARG A O 1
ATOM 1396 N N . SER A 1 185 ? 31.571 -3.895 -19.754 1.00 51.34 185 SER A N 1
ATOM 1397 C CA . SER A 1 185 ? 32.477 -4.746 -20.545 1.00 51.34 185 SER A CA 1
ATOM 1398 C C . SER A 1 185 ? 31.827 -6.114 -20.782 1.00 51.34 185 SER A C 1
ATOM 1400 O O . SER A 1 185 ? 31.517 -6.817 -19.825 1.00 51.34 185 SER A O 1
ATOM 1402 N N . ASN A 1 186 ? 31.687 -6.469 -22.066 1.00 45.41 186 ASN A N 1
ATOM 1403 C CA . ASN A 1 186 ? 31.327 -7.780 -22.639 1.00 45.41 186 ASN A CA 1
ATOM 1404 C C . ASN A 1 186 ? 29.819 -8.113 -22.875 1.00 45.41 186 ASN A C 1
ATOM 1406 O O . ASN A 1 186 ? 29.451 -9.283 -22.862 1.00 45.41 186 ASN A O 1
ATOM 1410 N N . GLY A 1 187 ? 28.982 -7.102 -23.211 1.00 55.28 187 GLY A N 1
ATOM 1411 C CA . GLY A 1 187 ? 27.631 -7.208 -23.852 1.00 55.28 187 GLY A CA 1
ATOM 1412 C C . GLY A 1 187 ? 26.422 -7.100 -22.890 1.00 55.28 187 GLY A C 1
ATOM 1413 O O . GLY A 1 187 ? 26.617 -7.244 -21.690 1.00 55.28 187 GLY A O 1
ATOM 1414 N N . LEU A 1 188 ? 25.146 -6.852 -23.253 1.00 56.97 188 LEU A N 1
ATOM 1415 C CA . LEU A 1 188 ? 24.477 -6.098 -24.341 1.00 56.97 188 LEU A CA 1
ATOM 1416 C C . LEU A 1 188 ? 24.722 -4.588 -24.190 1.00 56.97 188 LEU A C 1
ATOM 1418 O O . LEU A 1 188 ? 24.668 -4.082 -23.070 1.00 56.97 188 LEU A O 1
ATOM 1422 N N . THR A 1 189 ? 24.860 -3.866 -25.310 1.00 55.84 189 THR A N 1
ATOM 1423 C CA . THR A 1 189 ? 24.807 -2.395 -25.301 1.00 55.84 189 THR A CA 1
ATOM 1424 C C . THR A 1 189 ? 23.980 -1.842 -26.471 1.00 55.84 189 THR A C 1
ATOM 1426 O O . THR A 1 189 ? 24.402 -1.935 -27.620 1.00 55.84 189 THR A O 1
ATOM 1429 N N . ILE A 1 190 ? 22.825 -1.228 -26.171 1.00 56.50 190 ILE A N 1
ATOM 1430 C CA . ILE A 1 190 ? 22.034 -0.369 -27.081 1.00 56.50 190 ILE A CA 1
ATOM 1431 C C . ILE A 1 190 ? 22.123 1.063 -26.553 1.00 56.50 190 ILE A C 1
ATOM 1433 O O . ILE A 1 190 ? 21.922 1.263 -25.358 1.00 56.50 190 ILE A O 1
ATOM 1437 N N . GLN A 1 191 ? 22.464 2.030 -27.416 1.00 53.25 191 GLN A N 1
ATOM 1438 C CA . GLN A 1 191 ? 23.088 3.299 -27.022 1.00 53.25 191 GLN A CA 1
ATOM 1439 C C . GLN A 1 191 ? 22.402 4.559 -27.597 1.00 53.25 191 GLN A C 1
ATOM 1441 O O . GLN A 1 191 ? 22.143 4.632 -28.794 1.00 53.25 191 GLN A O 1
ATOM 1446 N N . GLY A 1 192 ? 22.235 5.578 -26.743 1.00 45.69 192 GLY A N 1
ATOM 1447 C CA . GLY A 1 192 ? 22.286 7.010 -27.071 1.00 45.69 192 GLY A CA 1
ATOM 1448 C C . GLY A 1 192 ? 20.955 7.769 -27.106 1.00 45.69 192 GLY A C 1
ATOM 1449 O O . GLY A 1 192 ? 20.308 7.836 -28.144 1.00 45.69 192 GLY A O 1
ATOM 1450 N N . ALA A 1 193 ? 20.605 8.460 -26.016 1.00 48.78 193 ALA A N 1
ATOM 1451 C CA . ALA A 1 193 ? 19.675 9.590 -26.071 1.00 48.78 193 ALA A CA 1
ATOM 1452 C C . ALA A 1 193 ? 20.398 10.807 -26.696 1.00 48.78 193 ALA A C 1
ATOM 1454 O O . ALA A 1 193 ? 21.094 11.544 -26.005 1.00 48.78 193 ALA A O 1
ATOM 1455 N N . GLY A 1 194 ? 20.291 10.973 -28.018 1.00 53.56 194 GLY A N 1
ATOM 1456 C CA . GLY A 1 194 ? 20.852 12.095 -28.784 1.00 53.56 194 GLY A CA 1
ATOM 1457 C C . GLY A 1 194 ? 20.413 12.045 -30.254 1.00 53.56 194 GLY A C 1
ATOM 1458 O O . GLY A 1 194 ? 20.167 10.965 -30.784 1.00 53.56 194 GLY A O 1
ATOM 1459 N N . THR A 1 195 ? 20.292 13.200 -30.918 1.00 47.94 195 THR A N 1
ATOM 1460 C CA . THR A 1 195 ? 19.709 13.415 -32.268 1.00 47.94 195 THR A CA 1
ATOM 1461 C C . THR A 1 195 ? 20.491 12.795 -33.447 1.00 47.94 195 THR A C 1
ATOM 1463 O O . THR A 1 195 ? 20.408 13.265 -34.578 1.00 47.94 195 THR A O 1
ATOM 1466 N N . SER A 1 196 ? 21.252 11.720 -33.238 1.00 52.44 196 SER A N 1
ATOM 1467 C CA . SER A 1 196 ? 21.964 10.984 -34.294 1.00 52.44 196 SER A CA 1
ATOM 1468 C C . SER A 1 196 ? 21.900 9.477 -34.030 1.00 52.44 196 SER A C 1
ATOM 1470 O O . SER A 1 196 ? 22.768 8.893 -33.390 1.00 52.44 196 SER A O 1
ATOM 1472 N N . ALA A 1 197 ? 20.819 8.856 -34.505 1.00 50.81 197 ALA A N 1
ATOM 1473 C CA . ALA A 1 197 ? 20.460 7.466 -34.250 1.00 50.81 197 ALA A CA 1
ATOM 1474 C C . ALA A 1 197 ? 21.167 6.477 -35.194 1.00 50.81 197 ALA A C 1
ATOM 1476 O O . ALA A 1 197 ? 20.881 6.475 -36.390 1.00 50.81 197 ALA A O 1
ATOM 1477 N N . LYS A 1 198 ? 21.979 5.557 -34.647 1.00 49.69 198 LYS A N 1
ATOM 1478 C CA . LYS A 1 198 ? 22.056 4.161 -35.127 1.00 49.69 198 LYS A CA 1
ATOM 1479 C C . LYS A 1 198 ? 22.238 3.194 -33.949 1.00 49.69 198 LYS A C 1
ATOM 1481 O O . LYS A 1 198 ? 23.206 3.275 -33.205 1.00 49.69 198 LYS A O 1
ATOM 1486 N N . CYS A 1 199 ? 21.282 2.275 -33.825 1.00 49.81 199 CYS A N 1
ATOM 1487 C CA . CYS A 1 199 ? 21.149 1.218 -32.823 1.00 49.81 199 CYS A CA 1
ATOM 1488 C C . CYS A 1 199 ? 21.201 -0.146 -33.541 1.00 49.81 199 CYS A C 1
ATOM 1490 O O . CYS A 1 199 ? 20.619 -0.266 -34.616 1.00 49.81 199 CYS A O 1
ATOM 1492 N N . THR A 1 200 ? 21.867 -1.163 -32.976 1.00 46.38 200 THR A N 1
ATOM 1493 C CA . THR A 1 200 ? 21.918 -2.536 -33.538 1.00 46.38 200 THR A CA 1
ATOM 1494 C C . THR A 1 200 ? 21.983 -3.570 -32.399 1.00 46.38 200 THR A C 1
ATOM 1496 O O . THR A 1 200 ? 22.642 -3.293 -31.404 1.00 46.38 200 THR A O 1
ATOM 1499 N N . LEU A 1 201 ? 21.525 -4.822 -32.508 1.00 56.31 201 LEU A N 1
ATOM 1500 C CA . LEU A 1 201 ? 20.198 -5.414 -32.784 1.00 56.31 201 LEU A CA 1
ATOM 1501 C C . LEU A 1 201 ? 20.391 -6.953 -32.701 1.00 56.31 201 LEU A C 1
ATOM 1503 O O . LEU A 1 201 ? 21.294 -7.472 -33.352 1.00 56.31 201 LEU A O 1
ATOM 1507 N N . TYR A 1 202 ? 19.556 -7.678 -31.942 1.00 48.38 202 TYR A N 1
ATOM 1508 C CA . TYR A 1 202 ? 19.436 -9.149 -32.013 1.00 48.38 202 TYR A CA 1
ATOM 1509 C C . TYR A 1 202 ? 18.283 -9.518 -32.959 1.00 48.38 202 TYR A C 1
ATOM 1511 O O . TYR A 1 202 ? 17.201 -8.946 -32.848 1.00 48.38 202 TYR A O 1
ATOM 1519 N N . VAL A 1 203 ? 18.523 -10.449 -33.889 1.00 57.34 203 VAL A N 1
ATOM 1520 C CA . VAL A 1 203 ? 17.636 -10.785 -35.018 1.00 57.34 203 VAL A CA 1
ATOM 1521 C C . VAL A 1 203 ? 17.422 -12.302 -35.053 1.00 57.34 203 VAL A C 1
ATOM 1523 O O . VAL A 1 203 ? 18.383 -13.046 -35.241 1.00 57.34 203 VAL A O 1
ATOM 1526 N N . GLY A 1 204 ? 16.183 -12.753 -34.857 1.00 48.31 204 GLY A N 1
ATOM 1527 C CA . GLY A 1 204 ? 15.743 -14.153 -34.920 1.00 48.31 204 GLY A CA 1
ATOM 1528 C C . GLY A 1 204 ? 14.210 -14.217 -34.957 1.00 48.31 204 GLY A C 1
ATOM 1529 O O . GLY A 1 204 ? 13.568 -13.271 -34.502 1.00 48.31 204 GLY A O 1
ATOM 1530 N N . HIS A 1 205 ? 13.639 -15.269 -35.554 1.00 46.47 205 HIS A N 1
ATOM 1531 C CA . HIS A 1 205 ? 12.203 -15.404 -35.840 1.00 46.47 205 HIS A CA 1
ATOM 1532 C C . HIS A 1 205 ? 11.607 -16.645 -35.151 1.00 46.47 205 HIS A C 1
ATOM 1534 O O . HIS A 1 205 ? 12.152 -17.739 -35.272 1.00 46.47 205 HIS A O 1
ATOM 1540 N N . ASP A 1 206 ? 10.479 -16.475 -34.461 1.00 47.66 206 ASP A N 1
ATOM 1541 C CA . ASP A 1 206 ? 9.800 -17.510 -33.662 1.00 47.66 206 ASP A CA 1
ATOM 1542 C C . ASP A 1 206 ? 8.703 -18.257 -34.459 1.00 47.66 206 ASP A C 1
ATOM 1544 O O . ASP A 1 206 ? 8.037 -19.144 -33.928 1.00 47.66 206 ASP A O 1
ATOM 1548 N N . GLY A 1 207 ? 8.455 -17.877 -35.719 1.00 46.06 207 GLY A N 1
ATOM 1549 C CA . GLY A 1 207 ? 7.414 -18.459 -36.576 1.00 46.06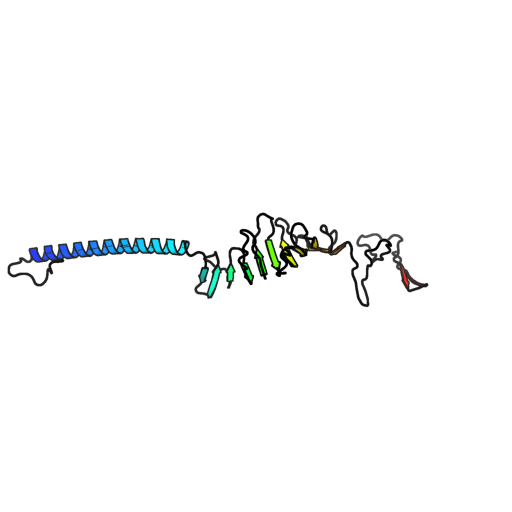 207 GLY A CA 1
ATOM 1550 C C . GLY A 1 207 ? 7.982 -19.368 -37.671 1.00 46.06 207 GLY A C 1
ATOM 1551 O O . GLY A 1 207 ? 9.002 -19.061 -38.279 1.00 46.06 207 GLY A O 1
ATOM 1552 N N . ALA A 1 208 ? 7.324 -20.491 -37.946 1.00 46.84 208 ALA A N 1
ATOM 1553 C CA . ALA A 1 208 ? 7.726 -21.438 -38.985 1.00 46.84 208 ALA A CA 1
ATOM 1554 C C . ALA A 1 208 ? 7.782 -20.775 -40.380 1.00 46.84 208 ALA A C 1
ATOM 1556 O O . ALA A 1 208 ? 6.741 -20.425 -40.932 1.00 46.84 208 ALA A O 1
ATOM 1557 N N . GLY A 1 209 ? 8.980 -20.607 -40.947 1.00 46.97 209 GLY A N 1
ATOM 1558 C CA . GLY A 1 209 ? 9.165 -20.106 -42.312 1.00 46.97 209 GLY A CA 1
ATOM 1559 C C . GLY A 1 209 ? 10.450 -19.305 -42.481 1.00 46.97 209 GLY A C 1
ATOM 1560 O O . GLY A 1 209 ? 10.439 -18.081 -42.385 1.00 46.97 209 GLY A O 1
ATOM 1561 N N . CYS A 1 210 ? 11.551 -19.998 -42.746 1.00 49.03 210 CYS A N 1
ATOM 1562 C CA . CYS A 1 210 ? 12.724 -19.405 -43.372 1.00 49.03 210 CYS A CA 1
ATOM 1563 C C . CYS A 1 210 ? 12.585 -19.631 -44.881 1.00 49.03 210 CYS A C 1
ATOM 1565 O O . CYS A 1 210 ? 12.344 -20.758 -45.297 1.00 49.03 210 CYS A O 1
ATOM 1567 N N . THR A 1 211 ? 12.616 -18.556 -45.667 1.00 48.62 211 THR A N 1
ATOM 1568 C CA . THR A 1 211 ? 12.725 -18.618 -47.132 1.00 48.62 211 THR A CA 1
ATOM 1569 C C . THR A 1 211 ? 13.533 -17.399 -47.594 1.00 48.62 211 THR A C 1
ATOM 1571 O O . THR A 1 211 ? 12.964 -16.443 -48.106 1.00 48.62 211 THR A O 1
ATOM 1574 N N . ASP A 1 212 ? 14.850 -17.395 -47.352 1.00 47.28 212 ASP A N 1
ATOM 1575 C CA . ASP A 1 212 ? 15.837 -16.478 -47.976 1.00 47.28 212 ASP A CA 1
ATOM 1576 C C . ASP A 1 212 ? 16.265 -15.191 -47.216 1.00 47.28 212 ASP A C 1
ATOM 1578 O O . ASP A 1 212 ? 16.425 -14.124 -47.816 1.00 47.28 212 ASP A O 1
ATOM 1582 N N . GLY A 1 213 ? 16.547 -15.239 -45.904 1.00 46.62 213 GLY A N 1
ATOM 1583 C CA . GLY A 1 213 ? 17.041 -14.050 -45.179 1.00 46.62 213 GLY A CA 1
ATOM 1584 C C . GLY A 1 213 ? 17.955 -14.335 -43.989 1.00 46.62 213 GLY A C 1
ATOM 1585 O O . GLY A 1 213 ? 17.542 -14.901 -42.987 1.00 46.62 213 GLY A O 1
ATOM 1586 N N . GLY A 1 214 ? 19.212 -13.913 -44.077 1.00 53.09 214 GLY A N 1
ATOM 1587 C CA . GLY A 1 214 ? 20.266 -14.227 -43.121 1.00 53.09 214 GLY A CA 1
ATOM 1588 C C . GLY A 1 214 ? 20.774 -13.077 -42.224 1.00 53.09 214 GLY A C 1
ATOM 1589 O O . GLY A 1 214 ? 20.837 -11.937 -42.677 1.00 53.09 214 GLY A O 1
ATOM 1590 N N . THR A 1 215 ? 21.201 -13.349 -40.977 1.00 57.19 215 THR A N 1
ATOM 1591 C CA . THR A 1 215 ? 21.786 -12.359 -40.032 1.00 57.19 215 THR A CA 1
ATOM 1592 C C . THR A 1 215 ? 23.300 -12.169 -40.236 1.00 57.19 215 THR A C 1
ATOM 1594 O O . THR A 1 215 ? 24.069 -13.114 -40.072 1.00 57.19 215 THR A O 1
ATOM 1597 N N . ARG A 1 216 ? 23.777 -10.944 -40.525 1.00 51.53 216 ARG A N 1
ATOM 1598 C CA . ARG A 1 216 ? 25.215 -10.623 -40.698 1.00 51.53 216 ARG A CA 1
ATOM 1599 C C . ARG A 1 216 ? 25.798 -9.769 -39.555 1.00 51.53 216 ARG A C 1
ATOM 1601 O O . ARG A 1 216 ? 25.226 -8.736 -39.226 1.00 51.53 216 ARG A O 1
ATOM 1608 N N . LEU A 1 217 ? 26.950 -10.157 -38.987 1.00 58.66 217 LEU A N 1
ATOM 1609 C CA . LEU A 1 217 ? 27.701 -9.425 -37.940 1.00 58.66 217 LEU A CA 1
ATOM 1610 C C . LEU A 1 217 ? 29.074 -8.987 -38.495 1.00 58.66 217 LEU A C 1
ATOM 1612 O O . LEU A 1 217 ? 29.666 -9.730 -39.269 1.00 58.66 217 LEU A O 1
ATOM 1616 N N . TYR A 1 218 ? 29.612 -7.820 -38.123 1.00 49.12 218 TYR A N 1
ATOM 1617 C CA . TYR A 1 218 ? 30.898 -7.293 -38.633 1.00 49.12 218 TYR A CA 1
ATOM 1618 C C . TYR A 1 218 ? 31.862 -6.938 -37.490 1.00 49.12 218 TYR A C 1
ATOM 1620 O O . TYR A 1 218 ? 31.426 -6.468 -36.441 1.00 49.12 218 TYR A O 1
ATOM 1628 N N . THR A 1 219 ? 33.172 -7.095 -37.710 1.00 50.19 219 THR A N 1
ATOM 1629 C CA . THR A 1 219 ? 34.236 -6.620 -36.803 1.00 50.19 219 THR A CA 1
ATOM 1630 C C . THR A 1 219 ? 35.243 -5.794 -37.609 1.00 50.19 219 THR A C 1
ATOM 1632 O O . THR A 1 219 ? 36.027 -6.341 -38.387 1.00 50.19 219 THR A O 1
ATOM 1635 N N . GLY A 1 220 ? 35.236 -4.466 -37.459 1.00 57.12 220 GLY A N 1
ATOM 1636 C CA . GLY A 1 220 ? 36.104 -3.583 -38.253 1.00 57.12 220 GLY A CA 1
ATOM 1637 C C . GLY A 1 220 ? 35.717 -3.547 -39.743 1.00 57.12 220 GLY A C 1
ATOM 1638 O O . GLY A 1 220 ? 34.543 -3.396 -40.064 1.00 57.12 220 GLY A O 1
ATOM 1639 N N . LYS A 1 221 ? 36.691 -3.661 -40.664 1.00 41.31 221 LYS A N 1
ATOM 1640 C CA . LYS A 1 221 ? 36.464 -3.644 -42.133 1.00 41.31 221 LYS A CA 1
ATOM 1641 C C . LYS A 1 221 ? 36.141 -5.021 -42.742 1.00 41.31 221 LYS A C 1
ATOM 1643 O O . LYS A 1 221 ? 36.046 -5.131 -43.961 1.00 41.31 221 LYS A O 1
ATOM 1648 N N . SER A 1 222 ? 35.954 -6.044 -41.911 1.00 39.84 222 SER A N 1
ATOM 1649 C CA . SER A 1 222 ? 35.678 -7.416 -42.346 1.00 39.84 222 SER A CA 1
ATOM 1650 C C . SER A 1 222 ? 34.307 -7.886 -41.856 1.00 39.84 222 SER A C 1
ATOM 1652 O O . SER A 1 222 ? 33.901 -7.595 -40.726 1.00 39.84 222 SER A O 1
ATOM 1654 N N . LEU A 1 223 ? 33.594 -8.630 -42.708 1.00 49.62 223 LEU A N 1
ATOM 1655 C CA . LEU A 1 223 ? 32.411 -9.398 -42.312 1.00 49.62 223 LEU A CA 1
ATOM 1656 C C . LEU A 1 223 ? 32.832 -10.449 -41.280 1.00 49.62 223 LEU A C 1
ATOM 1658 O O . LEU A 1 223 ? 33.728 -11.242 -41.552 1.00 49.62 223 LEU A O 1
ATOM 1662 N N . ALA A 1 224 ? 32.200 -10.435 -40.109 1.00 50.91 224 ALA A N 1
ATOM 1663 C CA . ALA A 1 224 ? 32.503 -11.343 -39.004 1.00 50.91 224 ALA A CA 1
ATOM 1664 C C . ALA A 1 224 ? 31.570 -12.563 -38.954 1.00 50.91 224 ALA A C 1
ATOM 1666 O O . ALA A 1 224 ? 31.968 -13.600 -38.439 1.00 50.91 224 ALA A O 1
ATOM 1667 N N . LEU A 1 225 ? 30.348 -12.467 -39.491 1.00 54.12 225 LEU A N 1
ATOM 1668 C CA . LEU A 1 225 ? 29.391 -13.573 -39.558 1.00 54.12 225 LEU A CA 1
ATOM 1669 C C . LEU A 1 225 ? 28.344 -13.326 -40.649 1.00 54.12 225 LEU A C 1
ATOM 1671 O O . LEU A 1 225 ? 27.889 -12.199 -40.808 1.00 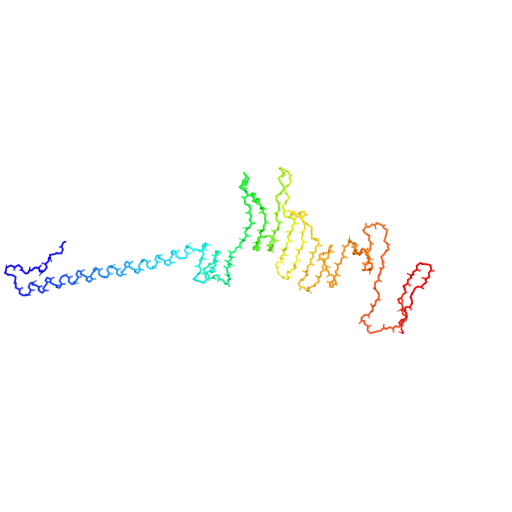54.12 225 LEU A O 1
ATOM 1675 N N . CYS A 1 226 ? 27.928 -14.373 -41.358 1.00 50.06 226 CYS A N 1
ATOM 1676 C CA . CYS A 1 226 ? 26.755 -14.395 -42.230 1.00 50.06 226 CYS A CA 1
ATOM 1677 C C . CYS A 1 226 ? 25.961 -15.662 -41.925 1.00 50.06 226 CYS A C 1
ATOM 1679 O O . CYS A 1 226 ? 26.325 -16.738 -42.381 1.00 50.06 226 CYS A O 1
ATOM 1681 N N . VAL A 1 227 ? 24.900 -15.541 -41.140 1.00 57.38 227 VAL A N 1
ATOM 1682 C CA . VAL A 1 227 ? 23.865 -16.570 -41.022 1.00 57.38 227 VAL A CA 1
ATOM 1683 C C . VAL A 1 227 ? 23.033 -16.462 -42.291 1.00 57.38 227 VAL A C 1
ATOM 1685 O O . VAL A 1 227 ? 22.717 -15.342 -42.652 1.00 57.38 227 VAL A O 1
ATOM 1688 N N . ILE A 1 228 ? 22.724 -17.551 -42.987 1.00 52.12 228 ILE A N 1
ATOM 1689 C CA . ILE A 1 228 ? 21.665 -17.624 -44.006 1.00 52.12 228 ILE A CA 1
ATOM 1690 C C . ILE A 1 228 ? 20.643 -18.591 -43.422 1.00 52.12 228 ILE A C 1
ATOM 1692 O O . ILE A 1 228 ? 21.040 -19.616 -42.870 1.00 52.12 228 ILE A O 1
ATOM 1696 N N . CYS A 1 229 ? 19.365 -18.235 -43.464 1.00 51.78 229 CYS A N 1
ATOM 1697 C CA . CYS A 1 229 ? 18.320 -19.201 -43.170 1.00 51.78 229 CYS A CA 1
ATOM 1698 C C . CYS A 1 229 ? 17.971 -19.901 -44.488 1.00 51.78 229 CYS A C 1
ATOM 1700 O O . CYS A 1 229 ? 17.731 -19.176 -45.457 1.00 51.78 229 CYS A O 1
ATOM 1702 N N . ASP A 1 230 ? 18.019 -21.239 -44.512 1.00 52.12 230 ASP A N 1
ATOM 1703 C CA . ASP A 1 230 ? 17.590 -22.072 -45.656 1.00 52.12 230 ASP A CA 1
ATOM 1704 C C . ASP A 1 230 ? 16.185 -21.693 -46.148 1.00 52.12 230 ASP A C 1
ATOM 1706 O O . ASP A 1 230 ? 15.363 -21.257 -45.303 1.00 52.12 230 ASP A O 1
#

Secondary structure (DSSP, 8-state):
------SPPTT--HHHHHHHHHHHHHHHHHHHHHHHHHHHHHHHHHHHHHHH--SEEE-TTS-EEES-SS-SSSEEESS-EEEEEEEE-SSTT-EEEEEEEEE---TT-EEEEEEE-----TT-----SEEEEEESSSPPEEEEES-TTS-EEEEEE-TTS-EEES-SS-SSSEEE-SS-B--SSSS--B---SSS----------SS--SS---EEEETTEEEEE----

Organism: NCBI:txid1003181